Protein AF-A0A5Y3UXH9-F1 (afdb_monomer)

Mean predicted aligned error: 4.62 Å

pLDDT: mean 92.33, std 7.07, range [55.53, 98.75]

Nearest PDB structures (foldseek):
  1o75-assembly1_A  TM=4.963E-01  e=7.184E+00  Treponema pallidum
  4ola-assembly1_A  TM=3.526E-01  e=9.813E+00  Homo sapiens
  3gw6-assembly1_B  TM=2.026E-01  e=3.850E+00  Escherichia phage K1F

Sequence (261 aa):
MMKAALFKKKRLLEKFPTAQVDIEKIKYLTDFNSAWESIYKKTTEKTKGGILRYDLYEVHFMGHGAPDRLYFLGFDYTVDMVGRLKVLPWDKEYGILVLHACRTGRLKENEKGEVDESATCIASEFSRLQNTKVIGQMVHATFCINHSNTIETDIKFVRTPEGQTIPKPIYRIFDYEVGFKYRDYSISNIMAISLLREDDLVLWAYKAGSNVKNLYSEDKEYKRLADMQIWPCRLFINGEAQEEQRVVEVDKFNSNDLEYM

Radius of gyration: 19.75 Å; Cα contacts (8 Å, |Δi|>4): 537; chains: 1; bounding box: 48×37×69 Å

Foldseek 3Di:
DVLQLLQVVVVVCVVPVPDDDDDDDAAAPVSVLVVLVVQQVQQCDADPVRHGPDAAFEAEDAAEAAFAWGDHPPDIGGLVCLLVGDQHRHDPPRGEYEYLYAQLQDAQADRVLDGHNPDHHNQLSNQQNNQGKYWDARGGWDKAWFFFFKAFQDWDWDADPVRDTDIDTDMDGHPGRCTRQFGHQVRPDPVVVVPDHSNTMHTAAFLEDPVSCVSDVVPPLNVFEDGRGGRFIWMYHSSDTPCVQDDRHYPDDGPCRVVND

Secondary structure (DSSP, 8-state):
-HHHHHHHHHHHHHH-TT---------SHHHHHHHHHHHHHHHT-B-TTS-BS--B-EEEEESEEETTEEE-SSS-EEHHHHTTSPPP-B-TTT-EEEEESTTTT-SSB-TTS-B-TT---HHHHHHHHHTSEEEE-SS-EEEE--B-SEEEEEEEEEE-TTS-EEEEEEEEE-SS--BTSB--TTTT-HHHHHHS-GGG-EEEEBS-SHHHHHHHTT-HHHHHSPTTBBPPPEEEETTEE-GGG----TT---HHHHHH-

Structure (mmCIF, N/CA/C/O backbone):
data_AF-A0A5Y3UXH9-F1
#
_entry.id   AF-A0A5Y3UXH9-F1
#
loop_
_atom_site.group_PDB
_atom_site.id
_atom_site.type_symbol
_atom_site.label_atom_id
_atom_site.label_alt_id
_atom_site.label_comp_id
_atom_site.label_asym_id
_atom_site.label_entity_id
_atom_site.label_seq_id
_atom_site.pdbx_PDB_ins_code
_atom_site.Cartn_x
_atom_site.Cartn_y
_atom_site.Cartn_z
_atom_site.occupancy
_atom_site.B_iso_or_equiv
_atom_site.auth_seq_id
_atom_site.auth_comp_id
_atom_site.auth_asym_id
_atom_site.auth_atom_id
_atom_site.pdbx_PDB_model_num
ATOM 1 N N . MET A 1 1 ? -2.987 11.976 -4.586 1.00 80.06 1 MET A N 1
ATOM 2 C CA . MET A 1 1 ? -3.386 11.221 -3.377 1.00 80.06 1 MET A CA 1
ATOM 3 C C . MET A 1 1 ? -4.891 11.294 -3.162 1.00 80.06 1 MET A C 1
ATOM 5 O O . MET A 1 1 ? -5.511 10.248 -3.196 1.00 80.06 1 MET A O 1
ATOM 9 N N . MET A 1 2 ? -5.506 12.485 -3.074 1.00 87.88 2 MET A N 1
ATOM 10 C CA . MET A 1 2 ? -6.965 12.606 -2.857 1.00 87.88 2 MET A CA 1
ATOM 11 C C . MET A 1 2 ? -7.834 11.825 -3.863 1.00 87.88 2 MET A C 1
ATOM 13 O O . MET A 1 2 ? -8.727 11.104 -3.445 1.00 87.88 2 MET A O 1
ATOM 17 N N . LYS A 1 3 ? -7.535 11.889 -5.168 1.00 88.94 3 LYS A N 1
ATOM 18 C CA . LYS A 1 3 ? -8.275 11.112 -6.180 1.00 88.94 3 LYS A CA 1
ATOM 19 C C . LYS A 1 3 ? -8.233 9.596 -5.934 1.00 88.94 3 LYS A C 1
ATOM 21 O O . LYS A 1 3 ? -9.257 8.945 -6.059 1.00 88.94 3 LYS A O 1
ATOM 26 N N . ALA A 1 4 ? -7.086 9.057 -5.510 1.00 91.06 4 ALA A N 1
ATOM 27 C CA . ALA A 1 4 ? -6.964 7.638 -5.167 1.00 91.06 4 ALA A CA 1
ATOM 28 C C . ALA A 1 4 ? -7.748 7.280 -3.891 1.00 91.06 4 ALA A C 1
ATOM 30 O O . ALA A 1 4 ? -8.352 6.216 -3.816 1.00 91.06 4 ALA A O 1
ATOM 31 N N . ALA A 1 5 ? -7.811 8.189 -2.911 1.00 94.00 5 ALA A N 1
ATOM 32 C CA . ALA A 1 5 ? -8.641 8.000 -1.719 1.00 94.00 5 ALA A CA 1
ATOM 33 C C . ALA A 1 5 ? -10.139 7.981 -2.065 1.00 94.00 5 ALA A C 1
ATOM 35 O O . ALA A 1 5 ? -10.888 7.164 -1.536 1.00 94.00 5 ALA A O 1
ATOM 36 N 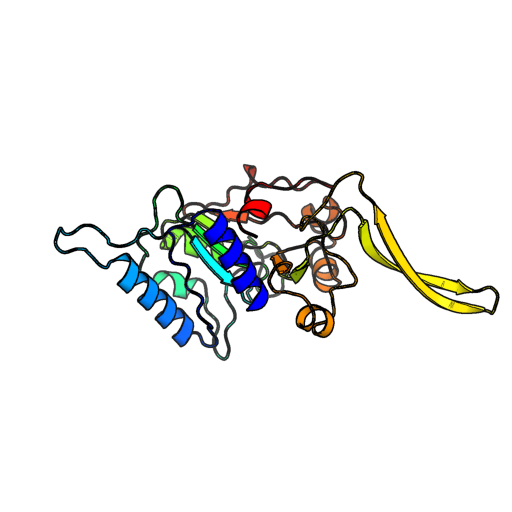N . LEU A 1 6 ? -10.569 8.853 -2.982 1.00 94.44 6 LEU A N 1
ATOM 37 C CA . LEU A 1 6 ? -11.948 8.899 -3.474 1.00 94.44 6 LEU A CA 1
ATOM 38 C C . LEU A 1 6 ? -12.301 7.644 -4.281 1.00 94.44 6 LEU A C 1
ATOM 40 O O . LEU A 1 6 ? -13.356 7.055 -4.041 1.00 94.44 6 LEU A O 1
ATOM 44 N N . PHE A 1 7 ? -11.389 7.173 -5.136 1.00 93.25 7 PHE A N 1
ATOM 45 C CA . PHE A 1 7 ? -11.525 5.886 -5.817 1.00 93.25 7 PHE A CA 1
ATOM 46 C C . PHE A 1 7 ? -11.698 4.730 -4.824 1.00 93.25 7 PHE A C 1
ATOM 48 O O . PHE A 1 7 ? -12.655 3.959 -4.916 1.00 93.25 7 PHE A O 1
ATOM 55 N N . LYS A 1 8 ? -10.815 4.641 -3.819 1.00 95.31 8 LYS A N 1
ATOM 56 C CA . LYS A 1 8 ? -10.890 3.590 -2.799 1.00 95.31 8 LYS A CA 1
ATOM 57 C C . LYS A 1 8 ? -12.200 3.652 -2.023 1.00 95.31 8 LYS A C 1
ATOM 59 O O . LYS A 1 8 ? -12.828 2.620 -1.809 1.00 95.31 8 LYS A O 1
ATOM 64 N N . LYS A 1 9 ? -12.661 4.853 -1.663 1.00 95.75 9 LYS A N 1
ATOM 65 C CA . LYS A 1 9 ? -13.966 5.045 -1.024 1.00 95.75 9 LYS A CA 1
ATOM 66 C C . LYS A 1 9 ? -15.114 4.503 -1.875 1.00 95.75 9 LYS A C 1
ATOM 68 O O . LYS A 1 9 ? -15.983 3.836 -1.325 1.00 95.75 9 LYS A O 1
ATOM 73 N N . LYS A 1 10 ? -15.116 4.748 -3.189 1.00 94.62 10 LYS A N 1
ATOM 74 C CA . LYS A 1 10 ? -16.125 4.192 -4.104 1.00 94.62 10 LYS A CA 1
ATOM 75 C C . LYS A 1 10 ? -16.121 2.658 -4.062 1.00 94.62 10 LYS A C 1
ATOM 77 O O . LYS A 1 10 ? -17.162 2.072 -3.787 1.00 94.62 10 LYS A O 1
ATOM 82 N N . ARG A 1 11 ? -14.949 2.022 -4.203 1.00 93.50 11 ARG A N 1
ATOM 83 C CA . ARG A 1 11 ? -14.808 0.552 -4.117 1.00 93.50 11 ARG A CA 1
ATOM 84 C C . ARG A 1 11 ? -15.264 -0.014 -2.770 1.00 93.50 11 ARG A C 1
ATOM 86 O O . ARG A 1 11 ? -15.935 -1.040 -2.725 1.00 93.50 11 ARG A O 1
ATOM 93 N N . L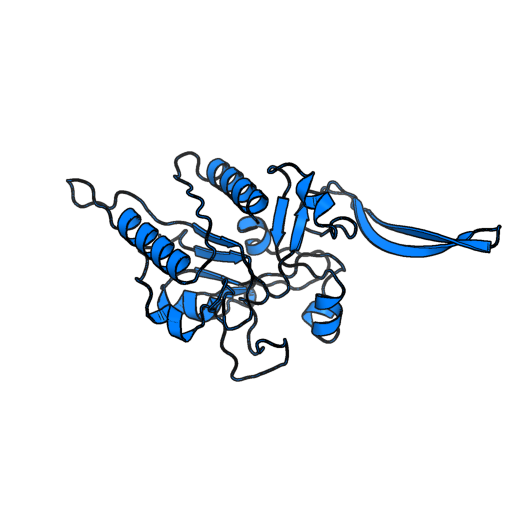EU A 1 12 ? -14.923 0.655 -1.667 1.00 95.44 12 LEU A N 1
ATOM 94 C CA . LEU A 1 12 ? -15.351 0.240 -0.329 1.00 95.44 12 LEU A CA 1
ATOM 95 C C . LEU A 1 12 ? -16.870 0.310 -0.169 1.00 95.44 12 LEU A C 1
ATOM 97 O O . LEU A 1 12 ? -17.441 -0.575 0.452 1.00 95.44 12 LEU A O 1
ATOM 101 N N . LEU A 1 13 ? -17.528 1.318 -0.744 1.00 96.25 13 LEU A N 1
ATOM 102 C CA . LEU A 1 13 ? -18.989 1.435 -0.718 1.00 96.25 13 LEU A CA 1
ATOM 103 C C . LEU A 1 13 ? -19.682 0.445 -1.667 1.00 96.25 13 LEU A C 1
ATOM 105 O O . LEU A 1 13 ? -20.808 0.046 -1.399 1.00 96.25 13 LEU A O 1
ATOM 109 N N . GLU A 1 14 ? -19.028 0.008 -2.743 1.00 94.81 14 GLU A N 1
ATOM 110 C CA . GLU A 1 14 ? -19.523 -1.097 -3.578 1.00 94.81 14 GLU A CA 1
ATOM 111 C C . GLU A 1 14 ? -19.461 -2.435 -2.822 1.00 94.81 14 GLU A C 1
ATOM 113 O O . GLU A 1 14 ? -20.411 -3.216 -2.860 1.00 94.81 14 GLU A O 1
ATOM 118 N N . LYS A 1 15 ? -18.366 -2.678 -2.091 1.00 93.69 15 LYS A N 1
ATOM 119 C CA . LYS A 1 15 ? -18.157 -3.890 -1.282 1.00 93.69 15 LYS A CA 1
ATOM 120 C C . LYS A 1 15 ? -19.002 -3.902 -0.002 1.00 93.69 15 LYS A C 1
ATOM 122 O O . LYS A 1 15 ? -19.548 -4.938 0.369 1.00 93.69 15 LYS A O 1
ATOM 127 N N . PHE A 1 16 ? -19.127 -2.753 0.659 1.00 94.38 16 PHE A N 1
ATOM 128 C CA . PHE A 1 16 ? -19.860 -2.563 1.910 1.00 94.38 16 PHE A CA 1
ATOM 129 C C . PHE A 1 16 ? -20.874 -1.411 1.773 1.00 94.38 16 PHE A C 1
ATOM 131 O O . PHE A 1 16 ? -20.622 -0.300 2.249 1.00 94.38 16 PHE A O 1
ATOM 138 N N . PRO A 1 17 ? -22.054 -1.651 1.167 1.00 95.19 17 PRO A N 1
ATOM 139 C CA . PRO A 1 17 ? -23.019 -0.590 0.844 1.00 95.19 17 PRO A CA 1
ATOM 140 C C . PRO A 1 17 ? -23.547 0.214 2.036 1.00 95.19 17 PRO A C 1
ATOM 142 O O . PRO A 1 17 ? -24.010 1.340 1.868 1.00 95.19 17 PRO A O 1
ATOM 145 N N . THR A 1 18 ? -23.492 -0.349 3.244 1.00 93.69 18 THR A N 1
ATOM 146 C CA . THR A 1 18 ? -23.942 0.305 4.481 1.00 93.69 18 THR A CA 1
ATOM 147 C C . THR A 1 18 ? -22.801 0.915 5.295 1.00 93.69 18 THR A C 1
ATOM 149 O O . THR A 1 18 ? -23.052 1.457 6.371 1.00 93.69 18 THR A O 1
ATOM 152 N N . ALA A 1 19 ? -21.551 0.803 4.836 1.00 95.38 19 ALA A N 1
ATOM 153 C CA . ALA A 1 19 ? -20.400 1.314 5.565 1.00 95.38 19 ALA A CA 1
ATOM 154 C C . ALA A 1 19 ? -20.352 2.845 5.553 1.00 95.38 19 ALA A C 1
ATOM 156 O O . ALA A 1 19 ? -20.723 3.507 4.581 1.00 95.38 19 ALA A O 1
ATOM 157 N N . GLN A 1 20 ? -19.809 3.414 6.628 1.00 95.94 20 GLN A N 1
ATOM 158 C CA . GLN A 1 20 ? -19.403 4.810 6.639 1.00 95.94 20 GLN A CA 1
ATOM 159 C C . GLN A 1 20 ? -17.917 4.910 6.296 1.00 95.94 20 GLN A C 1
ATOM 161 O O . GLN A 1 20 ? -17.073 4.429 7.046 1.00 95.94 20 GLN A O 1
ATOM 166 N N . VAL A 1 21 ? -17.606 5.575 5.182 1.00 96.50 21 VAL A N 1
ATOM 167 C CA . VAL A 1 21 ? -16.225 5.795 4.732 1.00 96.50 21 VAL A CA 1
ATOM 168 C C . VAL A 1 21 ? -15.879 7.280 4.810 1.00 96.50 21 VAL A C 1
ATOM 170 O O . VAL A 1 21 ? -16.361 8.096 4.009 1.00 96.50 21 VAL A O 1
ATOM 173 N N . ASP A 1 22 ? -15.023 7.619 5.769 1.00 95.94 22 ASP A N 1
ATOM 174 C CA . ASP A 1 22 ? -14.511 8.969 5.990 1.00 95.94 22 ASP A CA 1
ATOM 175 C C . ASP A 1 22 ? -13.125 9.131 5.336 1.00 95.94 22 ASP A C 1
ATOM 177 O O . ASP A 1 22 ? -12.347 8.183 5.252 1.00 95.94 22 ASP A O 1
ATOM 181 N N . ILE A 1 23 ? -12.818 10.333 4.836 1.00 96.25 23 ILE A N 1
ATOM 182 C CA . ILE A 1 23 ? -11.506 10.669 4.262 1.00 96.25 23 ILE A CA 1
ATOM 183 C C . ILE A 1 23 ? -11.003 11.930 4.952 1.00 96.25 23 ILE A C 1
ATOM 185 O O . ILE A 1 23 ? -11.636 12.983 4.861 1.00 96.25 23 ILE A O 1
ATOM 189 N N . GLU A 1 24 ? -9.833 11.841 5.577 1.00 95.44 24 GLU A N 1
ATOM 190 C CA . GLU A 1 24 ? -9.185 12.968 6.243 1.00 95.44 24 GLU A CA 1
ATOM 191 C C . GLU A 1 24 ? -7.903 13.377 5.509 1.00 95.44 24 GLU A C 1
ATOM 193 O O . GLU A 1 24 ? -7.107 12.543 5.075 1.00 95.44 24 GLU A O 1
ATOM 198 N N . LYS A 1 25 ? -7.696 14.689 5.344 1.00 94.62 25 LYS A N 1
ATOM 199 C CA . LYS A 1 25 ? -6.441 15.233 4.812 1.00 94.62 25 LYS A CA 1
ATOM 200 C C . LYS A 1 25 ? -5.486 15.470 5.970 1.00 94.62 25 LYS A C 1
ATOM 202 O O . LYS A 1 25 ? -5.756 16.307 6.823 1.00 94.62 25 LYS A O 1
ATOM 207 N N . ILE A 1 26 ? -4.354 14.783 5.939 1.00 93.69 26 ILE A N 1
ATOM 208 C CA . ILE A 1 26 ? -3.341 14.828 6.989 1.00 93.69 26 ILE A CA 1
ATOM 209 C C . ILE A 1 26 ? -2.084 15.466 6.403 1.00 93.69 26 ILE A C 1
ATOM 211 O O . ILE A 1 26 ? -1.609 15.034 5.350 1.00 93.69 26 ILE A O 1
ATOM 215 N N . LYS A 1 27 ? -1.561 16.512 7.049 1.00 93.00 27 LYS A N 1
ATOM 216 C CA . LYS A 1 27 ? -0.355 17.213 6.584 1.00 93.00 27 LYS A CA 1
ATOM 217 C C . LYS A 1 27 ? 0.776 17.135 7.599 1.00 93.00 27 LYS A C 1
ATOM 219 O O . LYS A 1 27 ? 1.927 16.952 7.207 1.00 93.00 27 LYS A O 1
ATOM 224 N N . TYR A 1 28 ? 0.443 17.264 8.876 1.00 95.50 28 TYR A N 1
ATOM 225 C CA . TYR A 1 28 ? 1.382 17.249 9.987 1.00 95.50 28 TYR A CA 1
ATOM 226 C C . TYR A 1 28 ? 1.204 15.994 10.843 1.00 95.50 28 TYR A C 1
ATOM 228 O O . TYR A 1 28 ? 0.128 15.400 10.900 1.00 95.50 28 TYR A O 1
ATOM 236 N N . LEU A 1 29 ? 2.249 15.638 11.587 1.00 93.19 29 LEU A N 1
ATOM 237 C CA . LEU A 1 29 ? 2.215 14.560 12.577 1.00 93.19 29 LEU A CA 1
ATOM 238 C C . LEU A 1 29 ? 1.085 14.733 13.611 1.00 93.19 29 LEU A C 1
ATOM 240 O O . LEU A 1 29 ? 0.438 13.772 14.021 1.00 93.19 29 LEU A O 1
ATOM 244 N N . THR A 1 30 ? 0.832 15.972 14.035 1.00 93.81 30 THR A N 1
ATOM 245 C CA . THR A 1 30 ? -0.252 16.307 14.969 1.00 93.81 30 THR A CA 1
ATOM 246 C C . THR A 1 30 ? -1.627 16.009 14.384 1.00 93.81 30 THR A C 1
ATOM 248 O O . THR A 1 30 ? -2.509 15.553 15.112 1.00 93.81 30 THR A O 1
ATOM 251 N N . ASP A 1 31 ? -1.798 16.213 13.076 1.00 95.19 31 ASP A N 1
ATOM 252 C CA . ASP A 1 31 ? -3.035 15.885 12.369 1.00 95.19 31 ASP A CA 1
ATOM 253 C C . ASP A 1 31 ? -3.222 14.367 12.340 1.00 95.19 31 ASP A C 1
ATOM 255 O O . ASP A 1 31 ? -4.317 13.884 12.598 1.00 95.19 31 ASP A O 1
ATOM 259 N N . PHE A 1 32 ? -2.142 13.610 12.105 1.00 95.75 32 PHE A N 1
ATOM 260 C CA . PHE A 1 32 ? -2.184 12.147 12.096 1.00 95.75 32 PHE A CA 1
ATOM 261 C C . PHE A 1 32 ? -2.620 11.584 13.451 1.00 95.75 32 PHE A C 1
ATOM 263 O O . PHE A 1 32 ? -3.540 10.772 13.520 1.00 95.75 32 PHE A O 1
ATOM 270 N N . ASN A 1 33 ? -2.020 12.069 14.540 1.00 95.00 33 ASN A N 1
ATOM 271 C CA . ASN A 1 33 ? -2.410 11.659 15.890 1.00 95.00 33 ASN A CA 1
ATOM 272 C C . ASN A 1 33 ? -3.866 12.041 16.205 1.00 95.00 33 ASN A C 1
ATOM 274 O O . ASN A 1 33 ? -4.578 11.277 16.853 1.00 95.00 33 ASN A O 1
ATOM 278 N N . SER A 1 34 ? -4.319 13.205 15.729 1.00 95.69 34 SER A N 1
ATOM 279 C CA . SER A 1 34 ? -5.700 13.663 15.918 1.00 95.69 34 SER A CA 1
ATOM 280 C C . SER A 1 34 ? -6.699 12.805 15.139 1.00 95.69 34 SER A C 1
ATOM 282 O O . SER A 1 34 ? -7.732 12.432 15.693 1.00 95.69 34 SER A O 1
ATOM 284 N N . ALA A 1 35 ? -6.374 12.442 13.896 1.00 96.31 35 ALA A N 1
ATOM 285 C CA . ALA A 1 35 ? -7.164 11.533 13.069 1.00 96.31 35 ALA A CA 1
ATOM 286 C C . ALA A 1 35 ? -7.265 10.147 13.722 1.00 96.31 35 ALA A C 1
ATOM 288 O O . ALA A 1 35 ? -8.352 9.589 13.854 1.00 96.31 35 ALA A O 1
ATOM 289 N N . TRP A 1 36 ? -6.148 9.619 14.226 1.00 97.44 36 TRP A N 1
ATOM 290 C CA . TRP A 1 36 ? -6.130 8.337 14.930 1.00 97.44 36 TRP A CA 1
ATOM 291 C C . TRP A 1 36 ? -7.011 8.344 16.187 1.00 97.44 36 TRP A C 1
ATOM 293 O O . TRP A 1 36 ? -7.819 7.441 16.401 1.00 97.44 36 TRP A O 1
ATOM 303 N N . GLU A 1 37 ? -6.905 9.396 17.002 1.00 96.56 37 GLU A N 1
ATOM 304 C CA . GLU A 1 37 ? -7.742 9.584 18.191 1.00 96.56 37 GLU A CA 1
ATOM 305 C C . GLU A 1 37 ? -9.228 9.755 17.826 1.00 96.56 37 GLU A C 1
ATOM 307 O O . GLU A 1 37 ? -10.104 9.268 18.543 1.00 96.56 37 GLU A O 1
ATOM 312 N N . SER A 1 38 ? -9.530 10.414 16.704 1.00 96.38 38 SER A N 1
ATOM 313 C CA . SER A 1 38 ? -10.891 10.543 16.166 1.00 96.38 38 SER A CA 1
ATOM 314 C C . SER A 1 38 ? -11.485 9.173 15.820 1.00 96.38 38 SER A C 1
ATOM 316 O O . SER A 1 38 ? -12.588 8.846 16.272 1.00 96.38 38 SER A O 1
ATOM 318 N N . ILE A 1 39 ? -10.721 8.327 15.114 1.00 96.88 39 ILE A N 1
ATOM 319 C CA . ILE A 1 39 ? -11.123 6.949 14.793 1.00 96.88 39 ILE A CA 1
ATOM 320 C C . ILE A 1 39 ? -11.369 6.161 16.081 1.00 96.88 39 ILE A C 1
ATOM 322 O O . ILE A 1 39 ? -12.420 5.533 16.219 1.00 96.88 39 ILE A O 1
ATOM 326 N N . TYR A 1 40 ? -10.451 6.231 17.050 1.00 97.19 40 TYR A N 1
ATOM 327 C CA . TYR A 1 40 ? -10.601 5.550 18.337 1.00 97.19 40 TYR A CA 1
ATOM 328 C C . TYR A 1 40 ? -11.889 5.966 19.059 1.00 97.19 40 TYR A C 1
ATOM 330 O O . TYR A 1 40 ? -12.681 5.115 19.463 1.00 97.19 40 TYR A O 1
ATOM 338 N N . LYS A 1 41 ? -12.152 7.272 19.186 1.00 95.75 41 LYS A N 1
ATOM 339 C CA . LYS A 1 41 ? -13.366 7.788 19.844 1.00 95.75 41 LYS A CA 1
ATOM 340 C C . LYS A 1 41 ? -14.640 7.313 19.158 1.00 95.75 41 LYS A C 1
ATOM 342 O O . LYS A 1 41 ? -15.582 6.910 19.833 1.00 95.75 41 LYS A O 1
ATOM 347 N N . LYS A 1 42 ? -14.667 7.341 17.827 1.00 94.81 42 LYS A N 1
ATOM 348 C CA . LYS A 1 42 ? -15.837 6.933 17.047 1.00 94.81 42 LYS A CA 1
ATOM 349 C C . LYS A 1 42 ? -16.105 5.434 17.159 1.00 94.81 42 LYS A C 1
ATOM 351 O O . LYS A 1 42 ? -17.234 5.020 17.390 1.00 94.81 42 LYS A O 1
ATOM 356 N N . THR A 1 43 ? -15.063 4.623 17.039 1.00 94.81 43 THR A N 1
ATOM 357 C CA . THR A 1 43 ? -15.165 3.153 17.043 1.00 94.81 43 THR A CA 1
ATOM 358 C C . THR A 1 43 ? -15.333 2.564 18.444 1.00 94.81 43 THR A C 1
ATOM 360 O O . THR A 1 43 ? -15.708 1.407 18.587 1.00 94.81 43 THR A O 1
ATOM 363 N N . THR A 1 44 ? -15.127 3.363 19.493 1.00 95.31 44 THR A N 1
ATOM 364 C CA . THR A 1 44 ? -15.445 2.997 20.883 1.00 95.31 44 THR A CA 1
ATOM 365 C C . THR A 1 44 ? -16.770 3.581 21.380 1.00 95.31 44 THR A C 1
ATOM 367 O O . THR A 1 44 ? -17.173 3.303 22.514 1.00 95.31 44 THR A O 1
ATOM 370 N N . GLU A 1 45 ? -17.480 4.353 20.547 1.00 94.38 45 GLU A N 1
ATOM 371 C CA . GLU A 1 45 ? -18.817 4.858 20.855 1.00 94.38 45 GLU A CA 1
ATOM 372 C C . GLU A 1 45 ? -19.784 3.684 21.046 1.00 94.38 45 GLU A C 1
ATOM 374 O O . GLU A 1 45 ? -19.854 2.765 20.227 1.00 94.38 45 GLU A O 1
ATOM 379 N N . LYS A 1 46 ? -20.557 3.722 22.133 1.00 93.44 46 LYS A N 1
ATOM 380 C CA . LYS A 1 46 ? -21.531 2.683 22.470 1.00 93.44 46 LYS A CA 1
ATOM 381 C C . LYS A 1 46 ? -22.952 3.211 22.364 1.00 93.44 46 LYS A C 1
ATOM 383 O O . LYS A 1 46 ? -23.252 4.339 22.747 1.00 93.44 46 LYS A O 1
ATOM 388 N N . THR A 1 47 ? -23.849 2.354 21.898 1.00 91.06 47 THR A N 1
ATOM 389 C CA . THR A 1 47 ? -25.295 2.561 22.005 1.00 91.06 47 THR A CA 1
ATOM 390 C C . THR A 1 47 ? -25.733 2.580 23.476 1.00 91.06 47 THR A C 1
ATOM 392 O O . THR A 1 47 ? -24.993 2.154 24.366 1.00 91.06 47 THR A O 1
ATOM 395 N N . LYS A 1 48 ? -26.978 2.998 23.755 1.00 87.81 48 LYS A N 1
ATOM 396 C CA . LYS A 1 48 ? -27.553 2.939 25.118 1.00 87.81 48 LYS A CA 1
ATOM 397 C C . LYS A 1 48 ? -27.501 1.533 25.739 1.00 87.81 48 LYS A C 1
ATOM 399 O O . LYS A 1 48 ? -27.458 1.420 26.956 1.00 87.81 48 LYS A O 1
ATOM 404 N N . GLY A 1 49 ? -27.487 0.482 24.914 1.00 86.94 49 GLY A N 1
ATOM 405 C CA . GLY A 1 49 ? -27.361 -0.914 25.345 1.00 86.94 49 GLY A CA 1
ATOM 406 C C . GLY A 1 49 ? -25.921 -1.392 25.571 1.00 86.94 49 GLY A C 1
ATOM 407 O O . GLY A 1 49 ? -25.719 -2.575 25.812 1.00 86.94 49 GLY A O 1
ATOM 408 N N . GLY A 1 50 ? -24.913 -0.519 25.464 1.00 89.38 50 GLY A N 1
ATOM 409 C CA . GLY A 1 50 ? -23.505 -0.862 25.703 1.00 89.38 50 GLY A CA 1
ATOM 410 C C . GLY A 1 50 ? -22.786 -1.556 24.538 1.00 89.38 50 GLY A C 1
ATOM 411 O O . GLY A 1 50 ? -21.606 -1.884 24.671 1.00 89.38 50 GLY A O 1
ATOM 412 N N . ILE A 1 51 ? -23.465 -1.751 23.405 1.00 89.38 51 ILE A N 1
ATOM 413 C CA . ILE A 1 51 ? -22.914 -2.349 22.178 1.00 89.38 51 ILE A CA 1
ATOM 414 C C . ILE A 1 51 ? -22.184 -1.268 21.378 1.00 89.38 51 ILE A C 1
ATOM 416 O O . ILE A 1 51 ? -22.692 -0.145 21.300 1.00 89.38 51 ILE A O 1
ATOM 420 N N . LEU A 1 52 ? -21.027 -1.599 20.792 1.00 90.62 52 LEU A N 1
ATOM 421 C CA . LEU A 1 52 ? -20.302 -0.697 19.893 1.00 90.62 52 LEU A CA 1
ATOM 422 C C . LEU A 1 52 ? -21.197 -0.265 18.731 1.00 90.62 52 LEU A C 1
ATOM 424 O O . LEU A 1 52 ? -21.971 -1.050 18.190 1.00 90.62 52 LEU A O 1
ATOM 428 N N . ARG A 1 53 ? -21.119 1.015 18.383 1.00 92.81 53 ARG A N 1
ATOM 429 C CA . ARG A 1 53 ? -21.926 1.589 17.307 1.00 92.81 53 ARG A CA 1
ATOM 430 C C . ARG A 1 53 ? -21.362 1.273 15.922 1.00 92.81 53 ARG A C 1
ATOM 432 O O . ARG A 1 53 ? -22.126 1.245 14.962 1.00 92.81 53 ARG A O 1
ATOM 439 N N . TYR A 1 54 ? -20.052 1.065 15.831 1.00 93.38 54 TYR A N 1
ATOM 440 C CA . TYR A 1 54 ? -19.336 0.812 14.587 1.00 93.38 54 TYR A CA 1
ATOM 441 C C . TYR A 1 54 ? -18.291 -0.279 14.802 1.00 93.38 54 TYR A C 1
ATOM 443 O O . TYR A 1 54 ? -17.608 -0.265 15.825 1.00 93.38 54 TYR A O 1
ATOM 451 N N . ASP A 1 55 ? -18.124 -1.139 13.801 1.00 93.88 55 ASP A N 1
ATOM 452 C CA . ASP A 1 55 ? -16.983 -2.044 13.687 1.00 93.88 55 ASP A CA 1
ATOM 453 C C . ASP A 1 55 ? -15.948 -1.433 12.731 1.00 93.88 55 ASP A C 1
ATOM 455 O O . ASP A 1 55 ? -16.300 -0.889 11.678 1.00 93.88 55 ASP A O 1
ATOM 459 N N . LEU A 1 56 ? -14.665 -1.484 13.100 1.00 96.94 56 LEU A N 1
ATOM 460 C CA . LEU A 1 56 ? -13.584 -0.916 12.293 1.00 96.94 56 LEU A CA 1
ATOM 461 C C . LEU A 1 56 ? -12.977 -1.976 11.375 1.00 96.94 56 LEU A C 1
ATOM 463 O O . LEU A 1 56 ? -12.234 -2.843 11.834 1.00 96.94 56 LEU A O 1
ATOM 467 N N . TYR A 1 57 ? -13.270 -1.880 10.079 1.00 97.00 57 TYR A N 1
ATOM 468 C CA . TYR A 1 57 ? -12.791 -2.847 9.088 1.00 97.00 57 TYR A CA 1
ATOM 469 C C . TYR A 1 57 ? -11.457 -2.410 8.481 1.00 97.00 57 TYR A C 1
ATOM 471 O O . TYR A 1 57 ? -10.440 -3.052 8.708 1.00 97.00 57 TYR A O 1
ATOM 479 N N . GLU A 1 58 ? -11.426 -1.297 7.748 1.00 97.69 58 GLU A N 1
ATOM 480 C CA . GLU A 1 58 ? -10.246 -0.914 6.965 1.00 97.69 58 GLU A CA 1
ATOM 481 C C . GLU A 1 58 ? -9.810 0.526 7.279 1.00 97.69 58 GLU A C 1
ATOM 483 O O . GLU A 1 58 ? -10.629 1.447 7.312 1.00 97.69 58 GLU A O 1
ATOM 488 N N . VAL A 1 59 ? -8.505 0.734 7.475 1.00 98.19 59 VAL A N 1
ATOM 489 C CA . VAL A 1 59 ? -7.874 2.065 7.492 1.00 98.19 59 VAL A CA 1
ATOM 490 C C . VAL A 1 59 ? -6.823 2.110 6.392 1.00 98.19 59 VAL A C 1
ATOM 492 O O . VAL A 1 59 ? -5.924 1.276 6.348 1.00 98.19 59 VAL A O 1
ATOM 495 N N . HIS A 1 60 ? -6.902 3.112 5.519 1.00 98.00 60 HIS A N 1
ATOM 496 C CA . HIS A 1 60 ? -5.950 3.303 4.425 1.00 98.00 60 HIS A CA 1
ATOM 497 C C . HIS A 1 60 ? -5.137 4.574 4.646 1.00 98.00 60 HIS A C 1
ATOM 499 O O . HIS A 1 60 ? -5.680 5.679 4.651 1.00 98.00 60 HIS A O 1
ATOM 505 N N . PHE A 1 61 ? -3.820 4.429 4.771 1.00 97.00 61 PHE A N 1
ATOM 506 C CA . PHE A 1 61 ? -2.895 5.555 4.749 1.00 97.00 61 PHE A CA 1
ATOM 507 C C . PHE A 1 61 ? -2.361 5.744 3.330 1.00 97.00 61 PHE A C 1
ATOM 509 O O . PHE A 1 61 ? -1.712 4.852 2.793 1.00 97.00 61 PHE A O 1
ATOM 516 N N . MET A 1 62 ? -2.606 6.907 2.725 1.00 95.19 62 MET A N 1
ATOM 517 C CA . MET A 1 62 ? -2.080 7.259 1.401 1.00 95.19 62 MET A CA 1
ATOM 518 C C . MET A 1 62 ? -1.096 8.413 1.528 1.00 95.19 62 MET A C 1
ATOM 520 O O . MET A 1 62 ? -1.503 9.545 1.794 1.00 95.19 62 MET A O 1
ATOM 524 N N . GLY A 1 63 ? 0.192 8.133 1.336 1.00 92.94 63 GLY A N 1
ATOM 525 C CA . GLY A 1 63 ? 1.239 9.088 1.677 1.00 92.94 63 GLY A CA 1
ATOM 526 C C . GLY A 1 63 ? 2.626 8.704 1.185 1.00 92.94 63 GLY A C 1
ATOM 527 O O . GLY A 1 63 ? 2.807 7.837 0.332 1.00 92.94 63 GLY A O 1
ATOM 528 N N . HIS A 1 64 ? 3.623 9.374 1.751 1.00 93.38 64 HIS A N 1
ATOM 529 C CA . HIS A 1 64 ? 5.024 9.030 1.565 1.00 93.38 64 HIS A CA 1
ATOM 530 C C . HIS A 1 64 ? 5.540 8.298 2.804 1.00 93.38 64 HIS A C 1
ATOM 532 O O . HIS A 1 64 ? 5.061 8.514 3.917 1.00 93.38 64 HIS A O 1
ATOM 538 N N . GLY A 1 65 ? 6.526 7.432 2.608 1.00 94.88 65 GLY A N 1
ATOM 539 C CA . GLY A 1 65 ? 7.142 6.690 3.696 1.00 94.88 65 GLY A CA 1
ATOM 540 C C . GLY A 1 65 ? 8.486 6.107 3.298 1.00 94.88 65 GLY A C 1
ATOM 541 O O . GLY A 1 65 ? 8.964 6.288 2.170 1.00 94.88 65 GLY A O 1
ATOM 542 N N . ALA A 1 66 ? 9.069 5.418 4.260 1.00 95.19 66 ALA A N 1
ATOM 543 C CA . ALA A 1 66 ? 10.261 4.600 4.150 1.00 95.19 66 ALA A CA 1
ATOM 544 C C . ALA A 1 66 ? 10.066 3.349 5.030 1.00 95.19 66 ALA A C 1
ATOM 546 O O . ALA A 1 66 ? 9.019 3.227 5.678 1.00 95.19 66 ALA A O 1
ATOM 547 N N . PRO A 1 67 ? 11.023 2.405 5.056 1.00 95.94 67 PRO A N 1
ATOM 548 C CA . PRO A 1 67 ? 10.864 1.171 5.823 1.00 95.94 67 PRO A CA 1
ATOM 549 C C . PRO A 1 67 ? 10.518 1.392 7.301 1.00 95.94 67 PRO A C 1
ATOM 551 O O . PRO A 1 67 ? 9.675 0.678 7.829 1.00 95.94 67 PRO A O 1
ATOM 554 N N . ASP A 1 68 ? 11.067 2.425 7.941 1.00 95.56 68 ASP A N 1
ATOM 555 C CA . ASP A 1 68 ? 10.963 2.678 9.384 1.00 95.56 68 ASP A CA 1
ATOM 556 C C . ASP A 1 68 ? 10.072 3.882 9.766 1.00 95.56 68 ASP A C 1
ATOM 558 O O . ASP A 1 68 ? 9.954 4.220 10.950 1.00 95.56 68 ASP A O 1
ATOM 562 N N . ARG A 1 69 ? 9.457 4.569 8.789 1.00 95.75 69 ARG A N 1
ATOM 563 C CA . ARG A 1 69 ? 8.694 5.803 9.049 1.00 95.75 69 ARG A CA 1
ATOM 564 C C . ARG A 1 69 ? 7.669 6.180 7.984 1.00 95.75 69 ARG A C 1
ATOM 566 O O . ARG A 1 69 ? 7.768 5.797 6.819 1.00 95.75 69 ARG A O 1
ATOM 573 N N . LEU A 1 70 ? 6.717 7.017 8.385 1.00 96.81 70 LEU A N 1
ATOM 574 C CA . LEU A 1 70 ? 5.824 7.761 7.495 1.00 96.81 70 LEU A CA 1
ATOM 575 C C . LEU A 1 70 ? 6.242 9.234 7.471 1.00 96.81 70 LEU A C 1
ATOM 577 O O . LEU A 1 70 ? 6.525 9.822 8.516 1.00 96.81 70 LEU A O 1
ATOM 581 N N . TYR A 1 71 ? 6.257 9.835 6.284 1.00 95.12 71 TYR A N 1
ATOM 582 C CA . TYR A 1 71 ? 6.687 11.220 6.108 1.00 95.12 71 TYR A CA 1
ATOM 583 C C . TYR A 1 71 ? 5.510 12.189 6.241 1.00 95.12 71 TYR A C 1
ATOM 585 O O . TYR A 1 71 ? 4.489 12.044 5.563 1.00 95.12 71 TYR A O 1
ATOM 593 N N . PHE A 1 72 ? 5.697 13.226 7.055 1.00 95.00 72 PHE A N 1
ATOM 594 C CA . PHE A 1 72 ? 4.773 14.353 7.201 1.00 95.00 72 PHE A CA 1
ATOM 595 C C . PHE A 1 72 ? 5.529 15.670 7.042 1.00 95.00 72 PHE A C 1
ATOM 597 O O . PHE A 1 72 ? 6.758 15.713 7.065 1.00 95.00 72 PHE A O 1
ATOM 604 N N . LEU A 1 73 ? 4.809 16.783 6.882 1.00 91.00 73 LEU A N 1
ATOM 605 C CA . LEU A 1 73 ? 5.474 18.078 6.857 1.00 91.00 73 LEU A CA 1
ATOM 606 C C . LEU A 1 73 ? 6.042 18.391 8.252 1.00 91.00 73 LEU A C 1
ATOM 608 O O . LEU A 1 73 ? 5.298 18.493 9.225 1.00 91.00 73 LEU A O 1
ATOM 612 N N . GLY A 1 74 ? 7.357 18.590 8.331 1.00 89.88 74 GLY A N 1
ATOM 613 C CA . GLY A 1 74 ? 8.063 19.046 9.530 1.00 89.88 74 GLY A CA 1
ATOM 614 C C . GLY A 1 74 ? 8.666 17.928 10.382 1.00 89.88 74 GLY A C 1
ATOM 615 O O . GLY A 1 74 ? 9.844 18.021 10.710 1.00 89.88 74 GLY A O 1
ATOM 616 N N . PHE A 1 75 ? 7.898 16.893 10.733 1.00 91.81 75 PHE A N 1
ATOM 617 C CA . PHE A 1 75 ? 8.387 15.785 11.564 1.00 91.81 75 PHE A CA 1
ATOM 618 C C . PHE A 1 75 ? 7.812 14.439 11.119 1.00 91.81 75 PHE A C 1
ATOM 620 O O . PHE A 1 75 ? 6.607 14.329 10.898 1.00 91.81 75 PHE A O 1
ATOM 627 N N . ASP A 1 76 ? 8.667 13.423 11.042 1.00 93.62 76 ASP A N 1
ATOM 628 C CA . ASP A 1 76 ? 8.312 12.081 10.581 1.00 93.62 76 ASP A CA 1
ATOM 629 C C . ASP A 1 76 ? 7.694 11.233 11.695 1.00 93.62 76 ASP A C 1
ATOM 631 O O . ASP A 1 76 ? 8.022 11.372 12.871 1.00 93.62 76 ASP A O 1
ATOM 635 N N . TYR A 1 77 ? 6.822 10.301 11.326 1.00 94.06 77 TYR A N 1
ATOM 636 C CA . TYR A 1 77 ? 6.281 9.316 12.256 1.00 94.06 77 TYR A CA 1
ATOM 637 C C . TYR A 1 77 ? 7.127 8.045 12.202 1.00 94.06 77 TYR A C 1
ATOM 639 O O . TYR A 1 77 ? 7.058 7.319 11.213 1.00 94.06 77 TYR A O 1
ATOM 647 N N . THR A 1 78 ? 7.910 7.764 13.241 1.00 94.31 78 THR A N 1
ATOM 648 C CA . THR A 1 78 ? 8.827 6.611 13.283 1.00 94.31 78 THR A CA 1
ATOM 649 C C . THR A 1 78 ? 8.211 5.388 13.967 1.00 94.31 78 THR A C 1
ATOM 651 O O . THR A 1 78 ? 7.195 5.491 14.658 1.00 94.31 78 THR A O 1
ATOM 654 N N . VAL A 1 79 ? 8.851 4.223 13.821 1.00 92.12 79 VAL A N 1
ATOM 655 C CA . VAL A 1 79 ? 8.453 2.978 14.507 1.00 92.12 79 VAL A CA 1
ATOM 656 C C . VAL A 1 79 ? 8.255 3.134 16.021 1.00 92.12 79 VAL A C 1
ATOM 658 O O . VAL A 1 79 ? 7.247 2.678 16.556 1.00 92.12 79 VAL A O 1
ATOM 661 N N . ASP A 1 80 ? 9.131 3.871 16.710 1.00 90.75 80 ASP A N 1
ATOM 662 C CA . ASP A 1 80 ? 9.058 4.070 18.169 1.00 90.75 80 ASP A CA 1
ATOM 663 C C . ASP A 1 80 ? 7.813 4.854 18.607 1.00 90.75 80 ASP A C 1
ATOM 665 O O . ASP A 1 80 ? 7.420 4.853 19.779 1.00 90.75 80 ASP A O 1
ATOM 669 N N . MET A 1 81 ? 7.190 5.570 17.673 1.00 95.00 81 MET A N 1
ATOM 670 C CA . MET A 1 81 ? 5.985 6.342 17.938 1.00 95.00 81 MET A CA 1
ATOM 671 C C . MET A 1 81 ? 4.728 5.478 17.883 1.00 95.00 81 MET A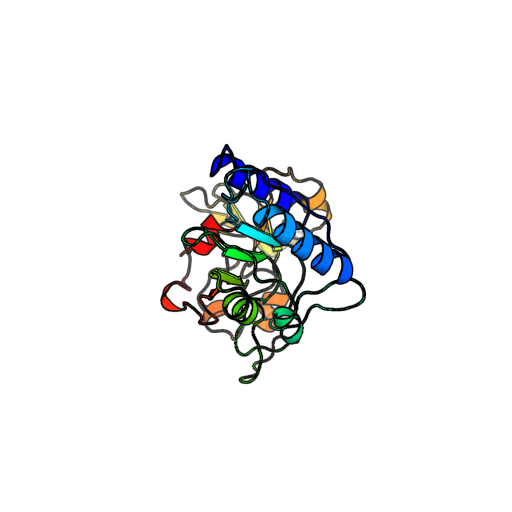 C 1
ATOM 673 O O . MET A 1 81 ? 3.760 5.820 18.565 1.00 95.00 81 MET A O 1
ATOM 677 N N . VAL A 1 82 ? 4.755 4.345 17.165 1.00 93.00 82 VAL A N 1
ATOM 678 C CA . VAL A 1 82 ? 3.607 3.434 16.994 1.00 93.00 82 VAL A CA 1
ATOM 679 C C . VAL A 1 82 ? 3.040 3.005 18.348 1.00 93.00 82 VAL A C 1
ATOM 681 O O . VAL A 1 82 ? 1.826 3.020 18.551 1.00 93.00 82 VAL A O 1
ATOM 684 N N . GLY A 1 83 ? 3.915 2.708 19.314 1.00 90.50 83 GLY A N 1
ATOM 685 C CA . GLY A 1 83 ? 3.523 2.274 20.660 1.00 90.50 83 GLY A CA 1
ATOM 686 C C . GLY A 1 83 ? 2.798 3.337 21.491 1.00 90.50 83 GLY A C 1
ATOM 687 O O . GLY A 1 83 ? 2.278 3.027 22.560 1.00 90.50 83 GLY A O 1
ATOM 688 N N . ARG A 1 84 ? 2.748 4.590 21.023 1.00 93.06 84 ARG A N 1
ATOM 689 C CA . ARG A 1 84 ? 2.048 5.697 21.695 1.00 93.06 84 ARG A CA 1
ATOM 690 C C . ARG A 1 84 ? 0.599 5.839 21.235 1.00 93.06 84 ARG A C 1
ATOM 692 O O . ARG A 1 84 ? -0.159 6.579 21.861 1.00 93.06 84 ARG A O 1
ATOM 699 N N . LEU A 1 85 ? 0.212 5.170 20.149 1.00 94.75 85 LEU A N 1
ATOM 700 C CA . LEU A 1 85 ? -1.153 5.219 19.641 1.00 94.75 85 LEU A CA 1
ATOM 701 C C . LEU A 1 85 ? -2.086 4.365 20.490 1.00 94.75 85 LEU A C 1
ATOM 703 O O . LEU A 1 85 ? -1.727 3.292 20.973 1.00 94.75 85 LEU A O 1
ATOM 707 N N . LYS A 1 86 ? -3.333 4.823 20.612 1.00 96.12 86 LYS A N 1
ATOM 708 C CA . LYS A 1 86 ? -4.411 3.980 21.123 1.00 96.12 86 LYS A CA 1
ATOM 709 C C . LYS A 1 86 ? -4.582 2.775 20.208 1.00 96.12 86 LYS A C 1
ATOM 711 O O . LYS A 1 86 ? -4.617 2.934 18.989 1.00 96.12 86 LYS A O 1
ATOM 716 N N . VAL A 1 87 ? -4.709 1.592 20.801 1.00 96.88 87 VAL A N 1
ATOM 717 C CA . VAL A 1 87 ? -5.071 0.384 20.058 1.00 96.88 87 VAL A CA 1
ATOM 718 C C . VAL A 1 87 ? -6.510 0.540 19.583 1.00 96.88 87 VAL A C 1
ATOM 720 O O . VAL A 1 87 ? -7.412 0.706 20.407 1.00 96.88 87 VAL A O 1
ATOM 723 N N . LEU A 1 88 ? -6.722 0.547 18.268 1.00 96.94 88 LEU A N 1
ATOM 724 C CA . LEU A 1 88 ? -8.070 0.645 17.709 1.00 96.94 88 LEU A CA 1
ATOM 725 C C . LEU A 1 88 ? -8.828 -0.686 17.893 1.00 96.94 88 LEU A C 1
ATOM 727 O O . LEU A 1 88 ? -8.211 -1.752 17.851 1.00 96.94 88 LEU A O 1
ATOM 731 N N . PRO A 1 89 ? -10.156 -0.659 18.103 1.00 95.62 89 PRO A N 1
ATOM 732 C CA . PRO A 1 89 ? -10.973 -1.865 18.221 1.00 95.62 89 PRO A CA 1
ATOM 733 C C . PRO A 1 89 ? -11.260 -2.456 16.830 1.00 95.62 89 PRO A C 1
ATOM 735 O O . PRO A 1 89 ? -12.365 -2.341 16.305 1.00 95.62 89 PRO A O 1
ATOM 738 N N . TRP A 1 90 ? -10.236 -3.045 16.215 1.00 97.00 90 TRP A N 1
ATOM 739 C CA . TRP A 1 90 ? -10.335 -3.680 14.902 1.00 97.00 90 TRP A CA 1
ATOM 740 C C . TRP A 1 90 ? -11.335 -4.836 14.899 1.00 97.00 90 TRP A C 1
ATOM 742 O O . TRP A 1 90 ? -11.404 -5.618 15.852 1.00 97.00 90 TRP A O 1
ATOM 752 N N . ASP A 1 91 ? -12.064 -4.976 13.794 1.00 95.88 91 ASP A N 1
ATOM 753 C CA . ASP A 1 91 ? -12.828 -6.187 13.526 1.00 95.88 91 ASP A CA 1
ATOM 754 C C . ASP A 1 91 ? -11.891 -7.405 13.445 1.00 95.88 91 ASP A C 1
ATOM 756 O O . ASP A 1 91 ? -10.786 -7.329 12.904 1.00 95.88 91 ASP A O 1
ATOM 760 N N . LYS A 1 92 ? -12.317 -8.544 13.997 1.00 91.81 92 LYS A N 1
ATOM 761 C CA . LYS A 1 92 ? -11.460 -9.737 14.112 1.00 91.81 92 LYS A CA 1
ATOM 762 C C . LYS A 1 92 ? -11.159 -10.402 12.771 1.00 91.81 92 LYS A C 1
ATOM 764 O O . LYS A 1 92 ? -10.127 -11.059 12.643 1.00 91.81 92 LYS A O 1
ATOM 769 N N . GLU A 1 93 ? -12.064 -10.292 11.809 1.00 92.19 93 GLU A N 1
ATOM 770 C CA . GLU A 1 93 ? -11.957 -10.959 10.515 1.00 92.19 93 GLU A CA 1
ATOM 771 C C . GLU A 1 93 ? -11.465 -9.983 9.444 1.00 92.19 93 GLU A C 1
ATOM 773 O O . GLU A 1 93 ? -10.507 -10.283 8.718 1.00 92.19 93 GLU A O 1
ATOM 778 N N . TYR A 1 94 ? -12.069 -8.796 9.403 1.00 94.06 94 TYR A N 1
ATOM 779 C CA . TYR A 1 94 ? -11.876 -7.797 8.355 1.00 94.06 94 TYR A CA 1
ATOM 780 C C . TYR A 1 94 ? -10.877 -6.693 8.719 1.00 94.06 94 TYR A C 1
ATOM 782 O O . TYR A 1 94 ? -10.410 -6.004 7.816 1.00 94.06 94 TYR A O 1
ATOM 790 N N . GLY A 1 95 ? -10.517 -6.555 10.000 1.00 97.50 95 GLY A N 1
ATOM 791 C CA . GLY A 1 95 ? -9.601 -5.534 10.509 1.00 97.50 95 GLY A CA 1
ATOM 792 C C . GLY A 1 95 ? -8.253 -5.502 9.785 1.00 97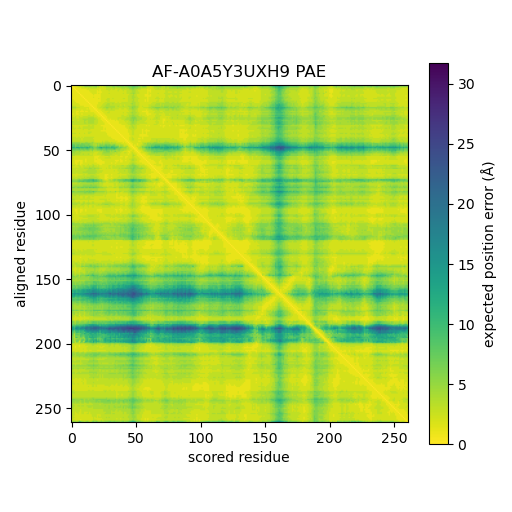.50 95 GLY A C 1
ATOM 793 O O . GLY A 1 95 ? -7.494 -6.475 9.839 1.00 97.50 95 GLY A O 1
ATOM 794 N N . ILE A 1 96 ? -7.942 -4.379 9.132 1.00 98.56 96 ILE A N 1
ATOM 795 C CA . ILE A 1 96 ? -6.670 -4.178 8.432 1.00 98.56 96 ILE A CA 1
ATOM 796 C C . ILE A 1 96 ? -6.272 -2.700 8.316 1.00 98.56 96 ILE A C 1
ATOM 798 O O . ILE A 1 96 ? -7.094 -1.817 8.057 1.00 98.56 96 ILE A O 1
ATOM 802 N N . LEU A 1 97 ? -4.972 -2.438 8.450 1.00 98.69 97 LEU A N 1
ATOM 803 C CA . LEU A 1 97 ? -4.342 -1.173 8.073 1.00 98.69 97 LEU A CA 1
ATOM 804 C C . LEU A 1 97 ? -3.543 -1.356 6.776 1.00 98.69 97 LEU A C 1
ATOM 806 O O . LEU A 1 97 ? -2.672 -2.217 6.681 1.00 98.69 97 LEU A O 1
ATOM 810 N N . VAL A 1 98 ? -3.794 -0.515 5.779 1.00 98.56 98 VAL A N 1
ATOM 811 C CA . VAL A 1 98 ? -3.103 -0.566 4.486 1.00 98.56 98 VAL A CA 1
ATOM 812 C C . VAL A 1 98 ? -2.260 0.690 4.308 1.00 98.56 98 VAL A C 1
ATOM 814 O O . VAL A 1 98 ? -2.776 1.808 4.249 1.00 98.56 98 VAL A O 1
ATOM 817 N N . LEU A 1 99 ? -0.943 0.510 4.210 1.00 98.06 99 LEU A N 1
ATOM 818 C CA . LEU A 1 99 ? 0.020 1.588 4.014 1.00 98.06 99 LEU A CA 1
ATOM 819 C C . LEU A 1 99 ? 0.338 1.741 2.521 1.00 98.06 99 LEU A C 1
ATOM 821 O O . LEU A 1 99 ? 1.273 1.136 1.995 1.00 98.06 99 LEU A O 1
ATOM 825 N N . HIS A 1 100 ? -0.412 2.606 1.835 1.00 96.62 100 HIS A N 1
ATOM 826 C CA . HIS A 1 100 ? -0.103 3.062 0.476 1.00 96.62 100 HIS A CA 1
ATOM 827 C C . HIS A 1 100 ? 1.012 4.117 0.508 1.00 96.62 100 HIS A C 1
ATOM 829 O O . HIS A 1 100 ? 0.811 5.286 0.163 1.00 96.62 100 HIS A O 1
ATOM 835 N N . ALA A 1 101 ? 2.177 3.709 1.000 1.00 95.19 101 ALA A N 1
ATOM 836 C CA . ALA A 1 101 ? 3.342 4.556 1.171 1.00 95.19 101 ALA A CA 1
ATOM 837 C C . ALA A 1 101 ? 4.623 3.771 0.895 1.00 95.19 101 ALA A C 1
ATOM 839 O O . ALA A 1 101 ? 4.749 2.601 1.263 1.00 95.19 101 ALA A O 1
ATOM 840 N N . CYS A 1 102 ? 5.580 4.448 0.258 1.00 95.12 102 CYS A N 1
ATOM 841 C CA . CYS A 1 102 ? 6.788 3.839 -0.281 1.00 95.12 102 CYS A CA 1
ATOM 842 C C . CYS A 1 102 ? 7.522 2.972 0.751 1.00 95.12 102 CYS A C 1
ATOM 844 O O . CYS A 1 102 ? 7.847 3.451 1.834 1.00 95.12 102 CYS A O 1
ATOM 846 N N . ARG A 1 103 ? 7.846 1.729 0.375 1.00 96.19 103 ARG A N 1
ATOM 847 C CA . ARG A 1 103 ? 8.773 0.837 1.104 1.00 96.19 103 ARG A CA 1
ATOM 848 C C . ARG A 1 103 ? 8.383 0.498 2.549 1.00 96.19 103 ARG A C 1
ATOM 850 O O . ARG A 1 103 ? 9.157 -0.145 3.245 1.00 96.19 103 ARG A O 1
ATOM 857 N N . THR A 1 104 ? 7.178 0.848 2.989 1.00 97.56 104 THR A N 1
ATOM 858 C CA . THR A 1 104 ? 6.677 0.585 4.351 1.00 97.56 104 THR A CA 1
ATOM 859 C C . THR A 1 104 ? 6.600 -0.897 4.712 1.00 97.56 104 THR A C 1
ATOM 861 O O . THR A 1 104 ? 6.561 -1.236 5.891 1.00 97.56 104 THR A O 1
ATOM 864 N N . GLY A 1 105 ? 6.579 -1.782 3.711 1.00 97.12 105 GLY A N 1
ATOM 865 C CA . GLY A 1 105 ? 6.622 -3.229 3.892 1.00 97.12 105 GLY A CA 1
ATOM 866 C C . GLY A 1 105 ? 8.011 -3.841 3.755 1.00 97.12 105 GLY A C 1
ATOM 867 O O . GLY A 1 105 ? 8.113 -5.059 3.840 1.00 97.12 105 GLY A O 1
ATOM 868 N N . ARG A 1 106 ? 9.079 -3.071 3.507 1.00 95.56 106 ARG A N 1
ATOM 869 C CA . ARG A 1 106 ? 10.434 -3.625 3.363 1.00 95.56 106 ARG A CA 1
ATOM 870 C C . ARG A 1 106 ? 10.990 -4.062 4.716 1.00 95.56 106 ARG A C 1
ATOM 872 O O . ARG A 1 106 ? 10.823 -3.389 5.724 1.00 95.56 106 ARG A O 1
ATOM 879 N N . LEU A 1 107 ? 11.652 -5.213 4.696 1.00 94.81 107 LEU A N 1
ATOM 880 C CA . LEU A 1 107 ? 12.413 -5.758 5.811 1.00 94.81 107 LEU A CA 1
ATOM 881 C C . LEU A 1 107 ? 13.887 -5.611 5.470 1.00 94.81 107 LEU A C 1
ATOM 883 O O . LEU A 1 107 ? 14.246 -5.740 4.297 1.00 94.81 107 LEU A O 1
ATOM 887 N N . LYS A 1 108 ? 14.713 -5.422 6.497 1.00 92.94 108 LYS A N 1
ATOM 888 C CA . LYS A 1 108 ? 16.171 -5.371 6.374 1.00 92.94 108 LYS A CA 1
ATOM 889 C C . LYS A 1 108 ? 16.672 -4.284 5.415 1.00 92.94 108 LYS A C 1
ATOM 891 O O . LYS A 1 108 ? 17.626 -4.493 4.667 1.00 92.94 108 LYS A O 1
ATOM 896 N N . GLU A 1 109 ? 15.981 -3.150 5.384 1.00 93.81 109 GLU A N 1
ATOM 897 C CA . GLU A 1 109 ? 16.287 -2.034 4.498 1.00 93.81 109 GLU A CA 1
ATOM 898 C C . GLU A 1 109 ? 16.203 -0.719 5.273 1.00 93.81 109 GLU A C 1
ATOM 900 O O . GLU A 1 109 ? 15.221 -0.479 5.973 1.00 93.81 109 GLU A O 1
ATOM 905 N N . ASN A 1 110 ? 17.210 0.142 5.134 1.00 91.75 110 ASN A N 1
ATOM 906 C CA . ASN A 1 110 ? 17.227 1.450 5.786 1.00 91.75 110 ASN A CA 1
ATOM 907 C C . ASN A 1 110 ? 16.508 2.542 4.958 1.00 91.75 110 ASN A C 1
ATOM 909 O O . ASN A 1 110 ? 16.040 2.333 3.833 1.00 91.75 110 ASN A O 1
ATOM 913 N N . GLU A 1 111 ? 16.459 3.770 5.484 1.00 89.12 111 GLU A N 1
ATOM 914 C CA . GLU A 1 111 ? 15.820 4.911 4.810 1.00 89.12 111 GLU A CA 1
ATOM 915 C C . GLU A 1 111 ? 16.414 5.238 3.425 1.00 89.12 111 GLU A C 1
ATOM 917 O O . GLU A 1 111 ? 15.718 5.809 2.585 1.00 89.12 111 GLU A O 1
ATOM 922 N N . LYS A 1 112 ? 17.661 4.841 3.139 1.00 89.38 112 LYS A N 1
ATOM 923 C CA . LYS A 1 112 ? 18.334 5.061 1.846 1.00 89.38 112 LYS A CA 1
ATOM 924 C C . LYS A 1 112 ? 18.082 3.944 0.834 1.00 89.38 112 LYS A C 1
ATOM 926 O O . LYS A 1 112 ? 18.411 4.114 -0.336 1.00 89.38 112 LYS A O 1
ATOM 931 N N . GLY A 1 113 ? 17.469 2.840 1.261 1.00 89.38 113 GLY A N 1
ATOM 932 C CA . GLY A 1 113 ? 17.249 1.665 0.416 1.00 89.38 113 GLY A CA 1
ATOM 933 C C . GLY A 1 113 ? 18.415 0.678 0.428 1.00 89.38 113 GLY A C 1
ATOM 934 O O . GLY A 1 113 ? 18.489 -0.187 -0.439 1.00 89.38 113 GLY A O 1
ATOM 935 N N . GLU A 1 114 ? 19.339 0.818 1.378 1.00 91.12 114 GLU A N 1
ATOM 936 C CA . GLU A 1 114 ? 20.478 -0.083 1.544 1.00 91.12 114 GLU A CA 1
ATOM 937 C C . GLU A 1 114 ? 20.092 -1.242 2.471 1.00 91.12 114 GLU A C 1
ATOM 939 O O . GLU A 1 114 ? 19.255 -1.083 3.363 1.00 91.12 114 GLU A O 1
ATOM 944 N N . VAL A 1 115 ? 20.728 -2.400 2.276 1.00 92.00 115 VAL A N 1
ATOM 945 C CA . VAL A 1 115 ? 20.523 -3.576 3.130 1.00 92.00 115 VAL A CA 1
ATOM 946 C C . VAL A 1 115 ? 21.046 -3.294 4.538 1.00 92.00 115 VAL A C 1
ATOM 948 O O . VAL A 1 115 ? 22.212 -2.946 4.716 1.00 92.00 115 VAL A O 1
ATOM 951 N N . ASP A 1 116 ? 20.193 -3.500 5.533 1.00 93.44 116 ASP A N 1
ATOM 952 C CA . ASP A 1 116 ? 20.504 -3.358 6.952 1.00 93.44 116 ASP A CA 1
ATOM 953 C C . ASP A 1 116 ? 19.731 -4.420 7.737 1.00 93.44 116 ASP A C 1
ATOM 955 O O . ASP A 1 116 ? 18.530 -4.298 7.945 1.00 93.44 116 ASP A O 1
ATOM 959 N N . GLU A 1 117 ? 20.418 -5.470 8.188 1.00 92.69 117 GLU A N 1
ATOM 960 C CA . GLU A 1 117 ? 19.822 -6.593 8.929 1.00 92.69 117 GLU A CA 1
ATOM 961 C C . GLU A 1 117 ? 19.158 -6.179 10.255 1.00 92.69 117 GLU A C 1
ATOM 963 O O . GLU A 1 117 ? 18.351 -6.937 10.792 1.00 92.69 117 GLU A O 1
ATOM 968 N N . SER A 1 118 ? 19.483 -4.993 10.778 1.00 91.00 118 SER A N 1
ATOM 969 C CA . SER A 1 118 ? 18.907 -4.439 12.007 1.00 91.00 118 SER A CA 1
ATOM 970 C C . SER A 1 118 ? 17.741 -3.477 11.767 1.00 91.00 118 SER A C 1
ATOM 972 O O . SER A 1 118 ? 17.112 -3.031 12.728 1.00 91.00 118 SER A O 1
ATOM 974 N N . ALA A 1 119 ? 17.433 -3.165 10.504 1.00 91.81 119 ALA A N 1
ATOM 975 C CA . ALA A 1 119 ? 16.393 -2.207 10.166 1.00 91.81 119 ALA A CA 1
ATOM 976 C C . ALA A 1 119 ? 15.000 -2.694 10.576 1.00 91.81 119 ALA A C 1
ATOM 978 O O . ALA A 1 119 ? 14.606 -3.844 10.354 1.00 91.81 119 ALA A O 1
ATOM 979 N N . THR A 1 120 ? 14.229 -1.766 11.132 1.00 93.25 120 THR A N 1
ATOM 980 C CA . THR A 1 120 ? 12.843 -1.977 11.535 1.00 93.25 120 THR A CA 1
ATOM 981 C C . THR A 1 120 ? 11.890 -1.773 10.359 1.00 93.25 120 THR A C 1
ATOM 983 O O . THR A 1 120 ? 12.190 -1.071 9.394 1.00 93.25 120 THR A O 1
ATOM 986 N N . CYS A 1 121 ? 10.715 -2.397 10.444 1.00 97.00 121 CYS A N 1
ATOM 987 C CA . CYS A 1 121 ? 9.655 -2.261 9.451 1.00 97.00 121 CYS A CA 1
ATOM 988 C C . CYS A 1 121 ? 8.404 -1.684 10.108 1.00 97.00 121 CYS A C 1
ATOM 990 O O . CYS A 1 121 ? 7.819 -2.289 11.006 1.00 97.00 121 CYS A O 1
ATOM 992 N N . ILE A 1 122 ? 7.963 -0.522 9.638 1.00 97.81 122 ILE A N 1
ATOM 993 C CA . ILE A 1 122 ? 6.830 0.191 10.217 1.00 97.81 122 ILE A CA 1
ATOM 994 C C . ILE A 1 122 ? 5.520 -0.582 10.068 1.00 97.81 122 ILE A C 1
ATOM 996 O O . ILE A 1 122 ? 4.717 -0.583 10.996 1.00 97.81 122 ILE A O 1
ATOM 1000 N N . ALA A 1 123 ? 5.314 -1.301 8.958 1.00 98.38 123 ALA A N 1
ATOM 1001 C CA . ALA A 1 123 ? 4.137 -2.156 8.795 1.00 98.38 123 ALA A CA 1
ATOM 1002 C C . ALA A 1 123 ? 4.116 -3.316 9.808 1.00 98.38 123 ALA A C 1
ATOM 1004 O O . ALA A 1 123 ? 3.069 -3.599 10.395 1.00 98.38 123 ALA A O 1
ATOM 1005 N N . SER A 1 124 ? 5.272 -3.944 10.054 1.00 98.25 124 SER A N 1
ATOM 1006 C CA . SER A 1 124 ? 5.434 -4.974 11.089 1.00 98.25 124 SER A CA 1
ATOM 1007 C C . SER A 1 124 ? 5.101 -4.410 12.475 1.00 98.25 124 SER A C 1
ATOM 1009 O O . SER A 1 124 ? 4.275 -4.969 13.198 1.00 98.25 124 SER A O 1
ATOM 1011 N N . GLU A 1 125 ? 5.644 -3.240 12.810 1.00 98.00 125 GLU A N 1
ATOM 1012 C CA . GLU A 1 125 ? 5.427 -2.602 14.110 1.00 98.00 125 GLU A CA 1
ATOM 1013 C C . GLU A 1 125 ? 3.972 -2.182 14.333 1.00 98.00 125 GLU A C 1
ATOM 1015 O O . GLU A 1 125 ? 3.413 -2.446 15.402 1.00 98.00 125 GLU A O 1
ATOM 1020 N N . PHE A 1 126 ? 3.311 -1.616 13.316 1.00 98.50 126 PHE A N 1
ATOM 1021 C CA . PHE A 1 126 ? 1.869 -1.379 13.368 1.00 98.50 126 PHE A CA 1
ATOM 1022 C C . PHE A 1 126 ? 1.103 -2.681 13.599 1.00 98.50 126 PHE A C 1
ATOM 1024 O O . PHE A 1 126 ? 0.243 -2.715 14.473 1.00 98.50 126 PHE A O 1
ATOM 1031 N N . SER A 1 127 ? 1.423 -3.758 12.878 1.00 98.50 127 SER A N 1
ATOM 1032 C CA . SER A 1 127 ? 0.708 -5.031 13.017 1.00 98.50 127 SER A CA 1
ATOM 1033 C C . SER A 1 127 ? 0.822 -5.603 14.424 1.00 98.50 127 SER A C 1
ATOM 1035 O O . SER A 1 127 ? -0.179 -6.007 15.019 1.00 98.50 127 SER A O 1
ATOM 1037 N N . ARG A 1 128 ? 2.033 -5.572 14.984 1.00 98.00 128 ARG A N 1
ATOM 1038 C CA . ARG A 1 128 ? 2.335 -6.067 16.325 1.00 98.00 128 ARG A CA 1
ATOM 1039 C C . ARG A 1 128 ? 1.637 -5.253 17.413 1.00 98.00 128 ARG A C 1
ATOM 1041 O O . ARG A 1 128 ? 1.033 -5.823 18.314 1.00 98.00 128 ARG A O 1
ATOM 1048 N N . LEU A 1 129 ? 1.720 -3.924 17.343 1.00 97.56 129 LEU A N 1
ATOM 1049 C CA . LEU A 1 129 ? 1.254 -3.034 18.413 1.00 97.56 129 LEU A CA 1
ATOM 1050 C C . LEU A 1 129 ? -0.238 -2.700 18.321 1.00 97.56 129 LEU A C 1
ATOM 1052 O O . LEU A 1 129 ? -0.866 -2.449 19.346 1.00 97.56 129 LEU A O 1
ATOM 1056 N N . GLN A 1 130 ? -0.814 -2.711 17.118 1.00 97.00 130 GLN A N 1
ATOM 1057 C CA . GLN A 1 130 ? -2.251 -2.518 16.908 1.00 97.00 130 GLN A CA 1
ATOM 1058 C C . GLN A 1 130 ? -3.038 -3.829 16.913 1.00 97.00 130 GLN A C 1
ATOM 1060 O O . GLN A 1 130 ? -4.265 -3.780 16.867 1.00 97.00 130 GLN A O 1
ATOM 1065 N N . ASN A 1 131 ? -2.355 -4.979 16.997 1.00 95.88 131 ASN A N 1
ATOM 1066 C CA . ASN A 1 131 ? -2.961 -6.310 17.009 1.00 95.88 131 ASN A CA 1
ATOM 1067 C C . ASN A 1 131 ? -3.945 -6.499 15.837 1.00 95.88 131 ASN A C 1
ATOM 1069 O O . ASN A 1 131 ? -5.104 -6.873 16.020 1.00 95.88 131 ASN A O 1
ATOM 1073 N N . THR A 1 132 ? -3.481 -6.162 14.632 1.00 97.75 132 THR A N 1
ATOM 1074 C CA . THR A 1 132 ? -4.273 -6.190 13.397 1.00 97.75 132 THR A CA 1
ATOM 1075 C C . THR A 1 132 ? -3.412 -6.596 12.203 1.00 97.75 132 THR A C 1
ATOM 1077 O O . THR A 1 132 ? -2.175 -6.594 12.269 1.00 97.75 132 THR A O 1
ATOM 1080 N N . LYS A 1 133 ? -4.060 -6.943 11.090 1.00 98.56 133 LYS A N 1
ATOM 1081 C CA . LYS A 1 133 ? -3.383 -7.187 9.814 1.00 98.56 133 LYS A CA 1
ATOM 1082 C C . LYS A 1 133 ? -2.848 -5.863 9.276 1.00 98.56 133 LYS A C 1
ATOM 1084 O O . LYS A 1 133 ? -3.538 -4.845 9.343 1.00 98.56 133 LYS A O 1
ATOM 1089 N N . VAL A 1 134 ? -1.641 -5.862 8.716 1.00 98.75 134 VAL A N 1
ATOM 1090 C CA . VAL A 1 134 ? -1.087 -4.659 8.074 1.00 98.75 134 VAL A CA 1
ATOM 1091 C C . VAL A 1 134 ? -0.458 -4.997 6.740 1.00 98.75 134 VAL A C 1
ATOM 1093 O O . VAL A 1 134 ? 0.335 -5.928 6.648 1.00 98.75 134 VAL A O 1
ATOM 1096 N N . ILE A 1 135 ? -0.781 -4.218 5.711 1.00 98.38 135 ILE A N 1
ATOM 1097 C CA . ILE A 1 135 ? -0.113 -4.289 4.412 1.00 98.38 135 ILE A CA 1
ATOM 1098 C C . ILE A 1 135 ? 0.857 -3.123 4.273 1.00 98.38 135 ILE A C 1
ATOM 1100 O O . ILE A 1 135 ? 0.477 -1.965 4.442 1.00 98.38 135 ILE A O 1
ATOM 1104 N N . GLY A 1 136 ? 2.099 -3.441 3.916 1.00 97.94 136 GLY A N 1
ATOM 1105 C CA . GLY A 1 136 ? 3.117 -2.472 3.529 1.00 97.94 136 GLY A CA 1
ATOM 1106 C C . GLY A 1 136 ? 3.532 -2.638 2.068 1.00 97.94 136 GLY A C 1
ATOM 1107 O O . GLY A 1 136 ? 3.588 -3.749 1.532 1.00 97.94 136 GLY A O 1
ATOM 1108 N N . GLN A 1 137 ? 3.856 -1.526 1.414 1.00 96.62 137 GLN A N 1
ATOM 1109 C CA . GLN A 1 137 ? 4.338 -1.535 0.033 1.00 96.62 137 GLN A CA 1
ATOM 1110 C C . GLN A 1 137 ? 5.840 -1.808 -0.041 1.00 96.62 137 GLN A C 1
ATOM 1112 O O . GLN A 1 137 ? 6.612 -1.361 0.805 1.00 96.62 137 GLN A O 1
ATOM 1117 N N . MET A 1 138 ? 6.260 -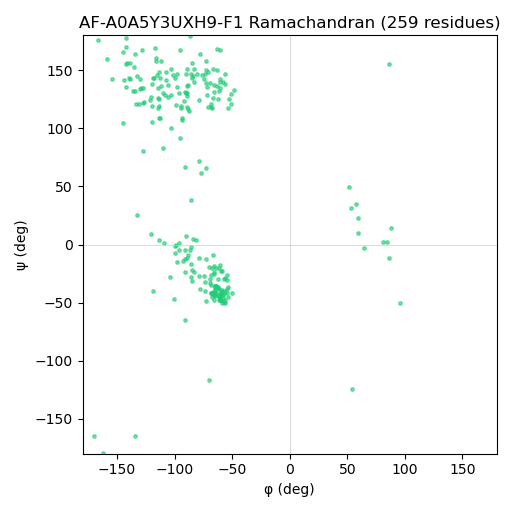2.521 -1.086 1.00 95.88 138 MET A N 1
ATOM 1118 C CA . MET A 1 138 ? 7.653 -2.945 -1.253 1.00 95.88 138 MET A CA 1
ATOM 1119 C C . MET A 1 138 ? 8.534 -1.890 -1.911 1.00 95.88 138 MET A C 1
ATOM 1121 O O . MET A 1 138 ? 9.724 -1.820 -1.642 1.00 95.88 138 MET A O 1
ATOM 1125 N N . VAL A 1 139 ? 7.984 -1.063 -2.791 1.00 94.81 139 VAL A N 1
ATOM 1126 C CA . VAL A 1 139 ? 8.758 -0.047 -3.514 1.00 94.81 139 VAL A CA 1
ATOM 1127 C C . VAL A 1 139 ? 8.026 1.283 -3.491 1.00 94.81 139 VAL A C 1
ATOM 1129 O O . VAL A 1 139 ? 7.130 1.492 -2.672 1.00 94.81 139 VAL A O 1
ATOM 1132 N N . HIS A 1 140 ? 8.437 2.213 -4.345 1.00 90.06 140 HIS A N 1
ATOM 1133 C CA . HIS A 1 140 ? 7.790 3.507 -4.461 1.00 90.06 140 HIS A CA 1
ATOM 1134 C C . HIS A 1 140 ? 6.333 3.341 -4.906 1.00 90.06 140 HIS A C 1
ATOM 1136 O O . HIS A 1 140 ? 6.055 2.736 -5.944 1.00 90.06 140 HIS A O 1
ATOM 1142 N N . ALA A 1 141 ? 5.421 3.912 -4.120 1.00 85.94 141 ALA A N 1
ATOM 1143 C CA . ALA A 1 141 ? 4.021 4.041 -4.483 1.00 85.94 141 ALA A CA 1
ATOM 1144 C C . ALA A 1 141 ? 3.899 4.994 -5.676 1.00 85.94 141 ALA A C 1
ATOM 1146 O O . ALA A 1 141 ? 4.462 6.091 -5.663 1.00 85.94 141 ALA A O 1
ATOM 1147 N N . THR A 1 142 ? 3.156 4.602 -6.699 1.00 88.06 142 THR A N 1
ATOM 1148 C CA . THR A 1 142 ? 2.925 5.420 -7.887 1.00 88.06 142 THR A CA 1
ATOM 1149 C C . THR A 1 142 ? 1.489 5.274 -8.371 1.00 88.06 142 THR A C 1
ATOM 1151 O O . THR A 1 142 ? 0.795 4.303 -8.055 1.00 88.06 142 THR A O 1
ATOM 1154 N N . PHE A 1 143 ? 1.020 6.288 -9.094 1.00 88.81 143 PHE A N 1
ATOM 1155 C CA . PHE A 1 143 ? -0.327 6.284 -9.638 1.00 88.81 143 PHE A CA 1
ATOM 1156 C C . PHE A 1 143 ? -0.424 5.336 -10.832 1.00 88.81 143 PHE A C 1
ATOM 1158 O O . PHE A 1 143 ? 0.494 5.257 -11.654 1.00 88.81 143 PHE A O 1
ATOM 1165 N N . CYS A 1 144 ? -1.558 4.651 -10.920 1.00 88.69 144 CYS A N 1
ATOM 1166 C CA . CYS A 1 144 ? -1.938 3.811 -12.047 1.00 88.69 144 CYS A CA 1
ATOM 1167 C C . CYS A 1 144 ? -3.416 4.024 -12.361 1.00 88.69 144 CYS A C 1
ATOM 1169 O O . CYS A 1 144 ? -4.176 4.433 -11.478 1.00 88.69 144 CYS A O 1
ATOM 1171 N N . ILE A 1 145 ? -3.798 3.733 -13.601 1.00 87.62 145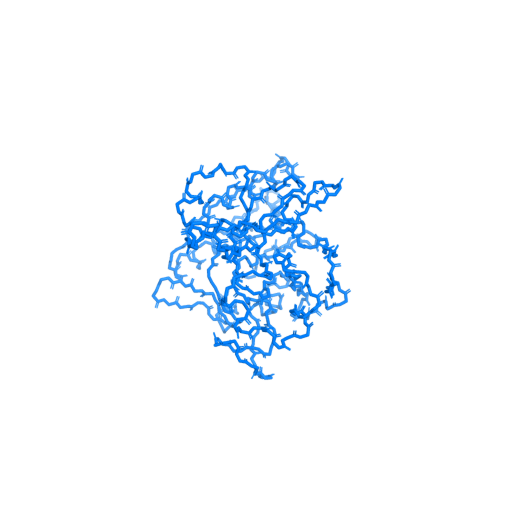 ILE A N 1
ATOM 1172 C CA . ILE A 1 145 ? -5.189 3.759 -14.040 1.00 87.62 145 ILE A CA 1
ATOM 1173 C C . ILE A 1 145 ? -5.668 2.385 -14.470 1.00 87.62 145 ILE A C 1
ATOM 1175 O O . ILE A 1 145 ? -4.864 1.462 -14.599 1.00 87.62 145 ILE A O 1
ATOM 1179 N N . ASN A 1 146 ? -6.979 2.259 -14.670 1.00 87.69 146 ASN A N 1
ATOM 1180 C CA . ASN A 1 146 ? -7.549 1.044 -15.218 1.00 87.69 146 ASN A CA 1
ATOM 1181 C C . ASN A 1 146 ? -7.172 0.948 -16.702 1.00 87.69 146 ASN A C 1
ATOM 1183 O O . ASN A 1 146 ? -7.522 1.825 -17.494 1.00 87.69 146 ASN A O 1
ATOM 1187 N N . HIS A 1 147 ? -6.443 -0.097 -17.077 1.00 85.00 147 HIS A N 1
ATOM 1188 C CA . HIS A 1 147 ? -6.077 -0.360 -18.461 1.00 85.00 147 HIS A CA 1
ATOM 1189 C C . HIS A 1 147 ? -6.967 -1.435 -19.066 1.00 85.00 147 HIS A C 1
ATOM 1191 O O . HIS A 1 147 ? -7.336 -2.398 -18.399 1.00 85.00 147 HIS A O 1
ATOM 1197 N N . SER A 1 148 ? -7.247 -1.290 -20.362 1.00 85.38 148 SER A N 1
ATOM 1198 C CA . SER A 1 148 ? -7.868 -2.341 -21.161 1.00 85.38 148 SER A CA 1
ATOM 1199 C C . SER A 1 148 ? -6.864 -3.482 -21.372 1.00 85.38 148 SER A C 1
ATOM 1201 O O . SER A 1 148 ? -6.412 -4.109 -20.424 1.00 85.38 148 SER A O 1
ATOM 1203 N N . ASN A 1 149 ? -6.460 -3.763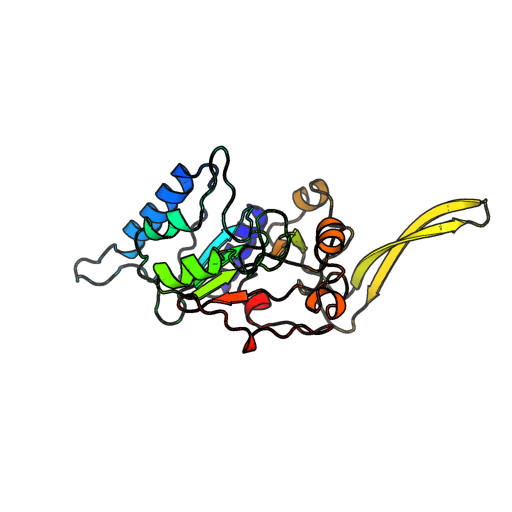 -22.602 1.00 91.56 149 ASN A N 1
ATOM 1204 C CA . ASN A 1 149 ? -5.556 -4.862 -22.921 1.00 91.56 149 ASN A CA 1
ATOM 1205 C C . ASN A 1 149 ? -4.196 -4.392 -23.457 1.00 91.56 149 ASN A C 1
ATOM 1207 O O . ASN A 1 149 ? -3.388 -5.215 -23.870 1.00 91.56 149 ASN A O 1
ATOM 1211 N N . THR A 1 150 ? -3.936 -3.084 -23.501 1.00 89.62 150 THR A N 1
ATOM 1212 C CA . THR A 1 150 ? -2.688 -2.520 -24.034 1.00 89.62 150 THR A CA 1
ATOM 1213 C C . THR A 1 150 ? -2.097 -1.527 -23.044 1.00 89.62 150 THR A C 1
ATOM 1215 O O . THR A 1 150 ? -2.815 -0.665 -22.539 1.00 89.62 150 THR A O 1
ATOM 1218 N N . ILE A 1 151 ? -0.792 -1.638 -22.794 1.00 90.44 151 ILE A N 1
ATOM 1219 C CA . ILE A 1 151 ? -0.033 -0.722 -21.930 1.00 90.44 151 ILE A CA 1
ATOM 1220 C C . ILE A 1 151 ? 1.227 -0.241 -22.648 1.00 90.44 151 ILE A C 1
ATOM 1222 O O . ILE A 1 151 ? 1.876 -1.022 -23.351 1.00 90.44 151 ILE A O 1
ATOM 1226 N N . GLU A 1 152 ? 1.599 1.023 -22.462 1.00 88.81 152 GLU A N 1
ATOM 1227 C CA . GLU A 1 152 ? 2.924 1.525 -22.835 1.00 88.81 152 GLU A CA 1
ATOM 1228 C C . GLU A 1 152 ? 3.949 1.117 -21.769 1.00 88.81 152 GLU A C 1
ATOM 1230 O O . GLU A 1 152 ? 3.782 1.414 -20.586 1.00 88.81 152 GLU A O 1
ATOM 1235 N N . THR A 1 153 ? 5.018 0.431 -22.167 1.00 87.75 153 THR A N 1
ATOM 1236 C CA . THR A 1 153 ? 6.043 -0.071 -21.239 1.00 87.75 153 THR A CA 1
ATOM 1237 C C . THR A 1 153 ? 7.328 0.746 -21.264 1.00 87.75 153 THR A C 1
ATOM 1239 O O . THR A 1 153 ? 8.033 0.774 -20.259 1.00 87.75 153 THR A O 1
ATOM 1242 N N . ASP A 1 154 ? 7.659 1.385 -22.389 1.00 87.06 154 ASP A N 1
ATOM 1243 C CA . ASP A 1 154 ? 8.875 2.196 -22.542 1.00 87.06 154 ASP A CA 1
ATOM 1244 C C . ASP A 1 154 ? 8.816 3.070 -23.811 1.00 87.06 154 ASP A C 1
ATOM 1246 O O . ASP A 1 154 ? 7.901 2.938 -24.624 1.00 87.06 154 ASP A O 1
ATOM 1250 N N . ILE A 1 155 ? 9.827 3.914 -24.030 1.00 88.00 155 ILE A N 1
ATOM 1251 C CA . ILE A 1 155 ? 10.025 4.696 -25.254 1.00 88.00 155 ILE A CA 1
ATOM 1252 C C . ILE A 1 155 ? 11.382 4.345 -25.869 1.00 88.00 155 ILE A C 1
ATOM 1254 O O . ILE A 1 155 ? 12.429 4.522 -25.251 1.00 88.00 155 ILE A O 1
ATOM 1258 N N . LYS A 1 156 ? 11.387 3.931 -27.141 1.00 90.94 156 LYS A N 1
ATOM 1259 C CA . LYS A 1 156 ? 12.617 3.790 -27.936 1.00 90.94 156 LYS A CA 1
ATOM 1260 C C . LYS A 1 156 ? 12.832 4.986 -28.850 1.00 90.94 156 LYS A C 1
ATOM 1262 O O . LYS A 1 156 ? 11.895 5.489 -29.462 1.00 90.94 156 LYS A O 1
ATOM 1267 N N . PHE A 1 157 ? 14.084 5.385 -29.025 1.00 91.31 157 PHE A N 1
ATOM 1268 C CA . PHE A 1 157 ? 14.461 6.398 -30.005 1.00 91.31 157 PHE A CA 1
ATOM 1269 C C . PHE A 1 157 ? 14.821 5.727 -31.329 1.00 91.31 157 PHE A C 1
ATOM 1271 O O . PHE A 1 157 ? 15.693 4.861 -31.376 1.00 91.31 157 PHE A O 1
ATOM 1278 N N . VAL A 1 158 ? 14.141 6.109 -32.409 1.00 92.62 158 VAL A N 1
ATOM 1279 C CA . VAL A 1 158 ? 14.403 5.587 -33.757 1.00 92.62 158 VAL A CA 1
ATOM 1280 C C . VAL A 1 158 ? 14.839 6.708 -34.686 1.00 92.62 158 VAL A C 1
ATOM 1282 O O . VAL A 1 158 ? 14.337 7.827 -34.596 1.00 92.62 158 VAL A O 1
ATOM 1285 N N . ARG A 1 159 ? 15.766 6.398 -35.594 1.00 93.19 159 ARG A N 1
ATOM 1286 C CA . ARG A 1 159 ? 16.231 7.334 -36.617 1.00 93.19 159 ARG A CA 1
ATOM 1287 C C . ARG A 1 159 ? 15.354 7.216 -37.866 1.00 93.19 159 ARG A C 1
ATOM 1289 O O . ARG A 1 159 ? 15.144 6.107 -38.352 1.00 93.19 159 ARG A O 1
ATOM 1296 N N . THR A 1 160 ? 14.814 8.327 -38.356 1.00 91.06 160 THR A N 1
ATOM 1297 C CA . THR A 1 160 ? 14.012 8.378 -39.586 1.00 91.06 160 THR A CA 1
ATOM 1298 C C . THR A 1 160 ? 14.912 8.340 -40.828 1.00 91.06 160 THR A C 1
ATOM 1300 O O . THR A 1 160 ? 16.119 8.586 -40.708 1.00 91.06 160 THR A O 1
ATOM 1303 N N . PRO A 1 161 ? 14.363 8.050 -42.026 1.00 90.44 161 PRO A N 1
ATOM 1304 C CA . PRO A 1 161 ? 15.118 8.115 -43.281 1.00 90.44 161 PRO A CA 1
ATOM 1305 C C . PRO A 1 161 ? 15.764 9.486 -43.541 1.00 90.44 161 PRO A C 1
ATOM 1307 O O . PRO A 1 161 ? 16.834 9.564 -44.135 1.00 90.44 161 PRO A O 1
ATOM 1310 N N . GLU A 1 162 ? 15.168 10.560 -43.023 1.00 92.31 162 GLU A N 1
ATOM 1311 C CA . GLU A 1 162 ? 15.649 11.945 -43.108 1.00 92.31 162 GLU A CA 1
ATOM 1312 C C . GLU A 1 162 ? 16.729 12.263 -42.054 1.00 92.31 162 GLU A C 1
ATOM 1314 O O . GLU A 1 162 ? 17.178 13.401 -41.926 1.00 92.31 162 GLU A O 1
ATOM 1319 N N . GLY A 1 163 ? 17.150 11.266 -41.268 1.00 91.50 163 GLY A N 1
ATOM 1320 C CA . GLY A 1 163 ? 18.220 11.376 -40.282 1.00 91.50 163 GLY A CA 1
ATOM 1321 C C . GLY A 1 163 ? 17.799 11.919 -38.915 1.00 91.50 163 GLY A C 1
ATOM 1322 O O . GLY A 1 163 ? 18.672 12.038 -38.052 1.00 91.50 163 GLY A O 1
ATOM 1323 N N . GLN A 1 164 ? 16.511 12.202 -38.692 1.00 92.69 164 GLN A N 1
ATOM 1324 C CA . GLN A 1 164 ? 15.978 12.722 -37.426 1.00 92.69 164 GLN A CA 1
ATOM 1325 C C . GLN A 1 164 ? 15.786 11.605 -36.395 1.00 92.69 164 GLN A C 1
ATOM 1327 O O . GLN A 1 164 ? 15.432 10.488 -36.754 1.00 92.69 164 GLN A O 1
ATOM 1332 N N . THR A 1 165 ? 15.968 11.894 -35.107 1.00 93.62 165 THR A N 1
ATOM 1333 C CA . THR A 1 165 ? 15.676 10.938 -34.026 1.00 93.62 165 THR A CA 1
ATOM 1334 C C . THR A 1 165 ? 14.316 11.253 -33.417 1.00 93.62 165 THR A C 1
ATOM 1336 O O . THR A 1 165 ? 14.130 12.344 -32.882 1.00 93.62 165 THR A O 1
ATOM 1339 N N . ILE A 1 166 ? 13.383 10.300 -33.462 1.00 92.62 166 ILE A N 1
ATOM 1340 C CA . ILE A 1 166 ? 12.034 10.452 -32.899 1.00 92.62 166 ILE A CA 1
ATOM 1341 C C . ILE A 1 166 ? 11.765 9.417 -31.795 1.00 92.62 166 ILE A C 1
ATOM 1343 O O . ILE A 1 166 ? 12.209 8.268 -31.915 1.00 92.62 166 ILE A O 1
ATOM 1347 N N . PRO A 1 167 ? 11.036 9.785 -30.7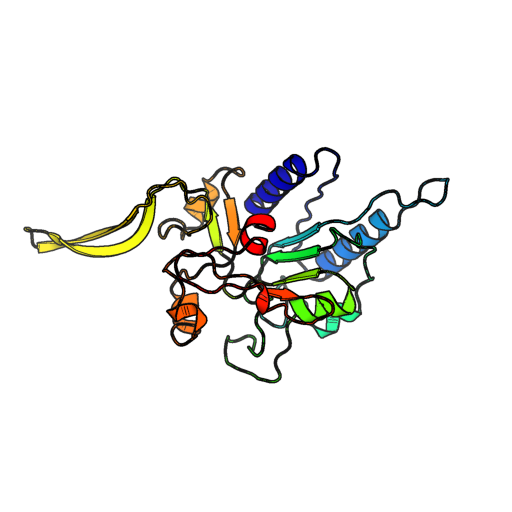26 1.00 91.06 167 PRO A N 1
ATOM 1348 C CA . PRO A 1 167 ? 10.565 8.830 -29.732 1.00 91.06 167 PRO A CA 1
ATOM 1349 C C . PRO A 1 167 ? 9.435 7.973 -30.317 1.00 91.06 167 PRO A C 1
ATOM 1351 O O . PRO A 1 167 ? 8.519 8.482 -30.963 1.00 91.06 167 PRO A O 1
ATOM 1354 N N . LYS A 1 168 ? 9.486 6.663 -30.083 1.00 91.00 168 LYS A N 1
ATOM 1355 C CA . LYS A 1 168 ? 8.406 5.720 -30.377 1.00 91.00 168 LYS A CA 1
ATOM 1356 C C . LYS A 1 168 ? 8.068 4.911 -29.126 1.00 91.00 168 LYS A C 1
ATOM 1358 O O . LYS A 1 168 ? 8.957 4.223 -28.619 1.00 91.00 168 LYS A O 1
ATOM 1363 N N . PRO A 1 169 ? 6.808 4.942 -28.671 1.00 89.50 169 PRO A N 1
ATOM 1364 C CA . PRO A 1 169 ? 6.335 4.068 -27.609 1.00 89.50 169 PRO A CA 1
ATOM 1365 C C . PRO A 1 169 ? 6.555 2.584 -27.923 1.00 89.50 169 PRO A C 1
ATOM 1367 O O . PRO A 1 169 ? 6.489 2.147 -29.079 1.00 89.50 169 PRO A O 1
ATOM 1370 N N . ILE A 1 170 ? 6.815 1.813 -26.877 1.00 90.81 170 ILE A N 1
ATOM 1371 C CA . ILE A 1 170 ? 6.816 0.355 -26.866 1.00 90.81 170 ILE A CA 1
ATOM 1372 C C . ILE A 1 170 ? 5.580 -0.074 -26.089 1.00 90.81 170 ILE A C 1
ATOM 1374 O O . ILE A 1 170 ? 5.369 0.375 -24.965 1.00 90.81 170 ILE A O 1
ATOM 1378 N N . TYR A 1 171 ? 4.786 -0.957 -26.689 1.00 91.12 171 TYR A N 1
ATOM 1379 C CA . TYR A 1 171 ? 3.558 -1.461 -26.091 1.00 91.12 171 TYR A CA 1
ATOM 1380 C C . TYR A 1 171 ? 3.663 -2.943 -25.768 1.00 91.12 171 TYR A C 1
ATOM 1382 O O . TYR A 1 171 ? 4.279 -3.712 -26.511 1.00 91.12 171 TYR A O 1
ATOM 1390 N N . ARG A 1 172 ? 2.972 -3.342 -24.702 1.00 91.94 172 ARG A N 1
ATOM 1391 C CA . ARG A 1 172 ? 2.627 -4.733 -24.424 1.00 91.94 172 ARG A CA 1
ATOM 1392 C C . ARG A 1 172 ? 1.122 -4.910 -24.602 1.00 91.94 172 ARG A C 1
ATOM 1394 O O . ARG A 1 172 ? 0.345 -4.115 -24.078 1.00 91.94 172 ARG A O 1
ATOM 1401 N N . ILE A 1 173 ? 0.738 -5.936 -25.358 1.00 92.94 173 ILE A N 1
ATOM 1402 C CA . ILE A 1 173 ? -0.656 -6.253 -25.684 1.00 92.94 173 ILE A CA 1
ATOM 1403 C C . ILE A 1 173 ? -1.008 -7.596 -25.046 1.00 92.94 173 ILE A C 1
ATOM 1405 O O . ILE A 1 173 ? -0.232 -8.548 -25.136 1.00 92.94 173 ILE A O 1
ATOM 1409 N N . PHE A 1 174 ? -2.175 -7.651 -24.421 1.00 92.12 174 PHE A N 1
ATOM 1410 C CA . PHE A 1 174 ? -2.744 -8.810 -23.750 1.00 92.12 174 PHE A CA 1
ATOM 1411 C C . PHE A 1 174 ? -4.041 -9.237 -24.451 1.00 92.12 174 PHE A C 1
ATOM 1413 O O . PHE A 1 174 ? -4.692 -8.455 -25.150 1.00 92.12 174 PHE A O 1
ATOM 1420 N N . ASP A 1 175 ? -4.424 -10.493 -24.262 1.00 92.44 175 ASP A N 1
ATOM 1421 C CA . ASP A 1 175 ? -5.686 -11.082 -24.722 1.00 92.44 175 ASP A CA 1
ATOM 1422 C C . ASP A 1 175 ? -6.846 -10.867 -23.731 1.00 92.44 175 ASP A C 1
ATOM 1424 O O . ASP A 1 175 ? -7.985 -11.229 -24.018 1.00 92.44 175 ASP A O 1
ATOM 1428 N N . TYR A 1 176 ? -6.576 -10.231 -22.590 1.00 89.44 176 TYR A N 1
ATOM 1429 C CA . TYR A 1 176 ? -7.541 -9.911 -21.539 1.00 89.44 176 TYR A CA 1
ATOM 1430 C C . TYR A 1 176 ? -7.392 -8.467 -21.041 1.00 89.44 176 TYR A C 1
ATOM 1432 O O . TYR A 1 176 ? -6.367 -7.815 -21.254 1.00 89.44 176 TYR A O 1
ATOM 1440 N N . GLU A 1 177 ? -8.415 -7.975 -20.336 1.00 89.31 177 GLU A N 1
ATOM 1441 C CA . GLU A 1 177 ? -8.338 -6.709 -19.603 1.00 89.31 177 GLU A CA 1
ATOM 1442 C C . GLU A 1 177 ? -7.383 -6.848 -18.410 1.00 89.31 177 GLU A C 1
ATOM 1444 O O . GLU A 1 177 ? -7.582 -7.670 -17.507 1.00 89.31 177 GLU A O 1
ATOM 1449 N N . VAL A 1 178 ? -6.314 -6.057 -18.410 1.00 91.44 178 VAL A N 1
ATOM 1450 C CA . VAL A 1 178 ? -5.300 -6.095 -17.354 1.00 91.44 178 VAL A CA 1
ATOM 1451 C C . VAL A 1 178 ? -5.682 -5.235 -16.155 1.00 91.44 178 VAL A C 1
ATOM 1453 O O . VAL A 1 178 ? -5.194 -5.472 -15.050 1.00 91.44 178 VAL A O 1
ATOM 1456 N N . GLY A 1 179 ? -6.560 -4.258 -16.348 1.00 91.62 179 GLY A N 1
ATOM 1457 C CA . GLY A 1 179 ? -6.966 -3.309 -15.329 1.00 91.62 179 GLY A CA 1
ATOM 1458 C C . GLY A 1 179 ? -5.772 -2.600 -14.697 1.00 91.62 179 GLY A C 1
ATOM 1459 O O . GLY A 1 179 ? -4.938 -2.032 -15.396 1.00 91.62 179 GLY A O 1
ATOM 1460 N N . PHE A 1 180 ? -5.649 -2.667 -13.374 1.00 92.88 180 PHE A N 1
ATOM 1461 C CA . PHE A 1 180 ? -4.557 -2.027 -12.630 1.00 92.88 180 PHE A CA 1
ATOM 1462 C C . PHE A 1 180 ? -3.312 -2.912 -12.433 1.00 92.88 180 PHE A C 1
ATOM 1464 O O . PHE A 1 180 ? -2.407 -2.558 -11.685 1.00 92.88 180 PHE A O 1
ATOM 1471 N N . LYS A 1 181 ? -3.250 -4.094 -13.056 1.00 95.00 181 LYS A N 1
ATOM 1472 C CA . LYS A 1 181 ? -2.166 -5.077 -12.850 1.00 95.00 181 LYS A CA 1
ATOM 1473 C C . LYS A 1 181 ? -0.793 -4.604 -13.330 1.00 95.00 181 LYS A C 1
ATOM 1475 O O . LYS A 1 181 ? 0.236 -5.073 -12.835 1.00 95.00 181 LYS A O 1
ATOM 1480 N N . TYR A 1 182 ? -0.780 -3.684 -14.287 1.00 93.81 182 TYR A N 1
ATOM 1481 C CA . TYR A 1 182 ? 0.428 -3.066 -14.806 1.00 93.81 182 TYR A CA 1
ATOM 1482 C C . TYR A 1 182 ? 0.248 -1.563 -14.866 1.00 93.81 182 TYR A C 1
ATOM 1484 O O . TYR A 1 182 ? -0.828 -1.069 -15.194 1.00 93.81 182 TYR A O 1
ATOM 1492 N N . ARG A 1 183 ? 1.340 -0.855 -14.612 1.00 90.44 183 ARG A N 1
ATOM 1493 C CA . ARG A 1 183 ? 1.412 0.585 -14.788 1.00 90.44 183 ARG A CA 1
ATOM 1494 C C . ARG A 1 183 ? 1.754 0.949 -16.228 1.00 90.44 183 ARG A C 1
ATOM 1496 O O . ARG A 1 183 ? 2.618 0.345 -16.847 1.00 90.44 183 ARG A O 1
ATOM 1503 N N . ASP A 1 184 ? 1.164 2.018 -16.727 1.00 85.00 184 ASP A N 1
ATOM 1504 C CA . ASP A 1 184 ? 1.568 2.584 -18.008 1.00 85.00 184 ASP A CA 1
ATOM 1505 C C . ASP A 1 184 ? 2.686 3.629 -17.847 1.00 85.00 184 ASP A C 1
ATOM 1507 O O . ASP A 1 184 ? 2.686 4.467 -16.931 1.00 85.00 184 ASP A O 1
ATOM 1511 N N . TYR A 1 185 ? 3.684 3.547 -18.727 1.00 83.00 185 TYR A N 1
ATOM 1512 C CA . TYR A 1 185 ? 4.855 4.420 -18.763 1.00 83.00 185 TYR A CA 1
ATOM 1513 C C . TYR A 1 185 ? 4.469 5.904 -18.865 1.00 83.00 185 TYR A C 1
ATOM 1515 O O . TYR A 1 185 ? 5.049 6.752 -18.170 1.00 83.00 185 TYR A O 1
ATOM 1523 N N . SER A 1 186 ? 3.449 6.211 -19.671 1.00 74.50 186 SER A N 1
ATOM 1524 C CA . SER A 1 186 ? 3.014 7.572 -20.006 1.00 74.50 186 SER A CA 1
ATOM 1525 C C . SER A 1 186 ? 2.416 8.334 -18.813 1.00 74.50 186 SER A C 1
ATOM 1527 O O . SER A 1 186 ? 2.441 9.567 -18.769 1.00 74.50 186 SER A O 1
ATOM 1529 N N . ILE A 1 187 ? 1.974 7.624 -17.768 1.00 70.31 187 ILE A N 1
ATOM 1530 C CA . ILE A 1 187 ? 1.316 8.182 -16.570 1.00 70.31 187 ILE A CA 1
ATOM 1531 C C . ILE A 1 187 ? 2.353 8.619 -15.523 1.00 70.31 187 ILE A C 1
ATOM 1533 O O . ILE A 1 187 ? 2.224 8.403 -14.316 1.00 70.31 187 ILE A O 1
ATOM 1537 N N . SER A 1 188 ? 3.466 9.191 -15.976 1.00 60.75 188 SER A N 1
ATOM 1538 C CA . SER A 1 188 ? 4.531 9.721 -15.113 1.00 60.75 188 SER A CA 1
ATOM 1539 C C . SER A 1 188 ? 4.372 11.211 -14.805 1.00 60.75 188 SER A C 1
ATOM 1541 O O . SER A 1 188 ? 5.000 11.707 -13.871 1.00 60.75 188 SER A O 1
ATOM 1543 N N . ASN A 1 189 ? 3.519 11.934 -15.541 1.00 55.53 189 ASN A N 1
ATOM 1544 C CA . ASN A 1 189 ? 3.393 13.380 -15.392 1.00 55.53 189 ASN A CA 1
ATOM 1545 C C . ASN A 1 189 ? 2.235 13.770 -14.458 1.00 55.53 189 ASN A C 1
ATOM 1547 O O . ASN A 1 189 ? 1.093 13.342 -14.633 1.00 55.53 189 ASN A O 1
ATOM 1551 N N . ILE A 1 190 ? 2.512 14.646 -13.491 1.00 57.22 190 ILE A N 1
ATOM 1552 C CA . ILE A 1 190 ? 1.530 15.160 -12.526 1.00 57.22 190 ILE A CA 1
ATOM 1553 C C . ILE A 1 190 ? 0.335 15.844 -13.216 1.00 57.22 190 ILE A C 1
ATOM 1555 O O . ILE A 1 190 ? -0.785 15.777 -12.709 1.00 57.22 190 ILE A O 1
ATOM 1559 N N . MET A 1 191 ? 0.551 16.433 -14.403 1.00 56.53 191 MET A N 1
ATOM 1560 C CA . MET A 1 191 ? -0.519 16.995 -15.239 1.00 56.53 191 MET A CA 1
ATOM 1561 C C . MET A 1 191 ? -1.434 15.928 -15.849 1.00 56.53 191 MET A C 1
ATOM 1563 O O . MET A 1 191 ? -2.626 16.165 -15.998 1.00 56.53 191 MET A O 1
ATOM 1567 N N . ALA A 1 192 ? -0.915 14.742 -16.180 1.00 62.78 192 ALA A N 1
ATOM 1568 C CA . ALA A 1 192 ? -1.766 13.653 -16.654 1.00 62.78 192 ALA A CA 1
ATOM 1569 C C . ALA A 1 192 ? -2.702 13.205 -15.522 1.00 62.78 192 ALA A C 1
ATOM 1571 O O . ALA A 1 192 ? -3.908 13.098 -15.712 1.00 62.78 192 ALA A O 1
ATOM 1572 N N . ILE A 1 193 ? -2.174 13.081 -14.300 1.00 68.31 193 ILE A N 1
ATOM 1573 C CA . ILE A 1 193 ? -2.953 12.692 -13.115 1.00 68.31 193 ILE A CA 1
ATOM 1574 C C . ILE A 1 193 ? -4.023 13.730 -12.749 1.00 68.31 193 ILE A C 1
ATOM 1576 O O . ILE A 1 193 ? -5.124 13.375 -12.308 1.00 68.31 193 ILE A O 1
ATOM 1580 N N . SER A 1 194 ? -3.747 15.024 -12.933 1.00 67.25 194 SER A N 1
ATOM 1581 C CA . SER A 1 194 ? -4.735 16.070 -12.654 1.00 67.25 194 SER A CA 1
ATOM 1582 C C . SER A 1 194 ? -5.920 16.051 -13.627 1.00 67.25 194 SER A C 1
ATOM 1584 O O . SER A 1 194 ? -7.018 16.415 -13.207 1.00 67.25 194 SER A O 1
ATOM 1586 N N . LEU A 1 195 ? -5.749 15.548 -14.852 1.00 71.31 195 LEU A N 1
ATOM 1587 C CA . LEU A 1 195 ? -6.813 15.438 -15.860 1.00 71.31 195 LEU A CA 1
ATOM 1588 C C . LEU A 1 195 ? -7.665 14.162 -15.742 1.00 71.31 195 LEU A C 1
ATOM 1590 O O . LEU A 1 195 ? -8.766 14.115 -16.283 1.00 71.31 195 LEU A O 1
ATOM 1594 N N . LEU A 1 196 ? -7.189 13.142 -15.024 1.00 71.94 196 LEU A N 1
ATOM 1595 C CA . LEU A 1 196 ? -7.901 11.868 -14.873 1.00 71.94 196 LEU A CA 1
ATOM 1596 C C . LEU A 1 196 ? -9.129 11.964 -13.955 1.00 71.94 196 LEU A C 1
ATOM 1598 O O . LEU A 1 196 ? -9.150 12.758 -13.011 1.00 71.94 196 LEU A O 1
ATOM 1602 N N . ARG A 1 197 ? -10.143 11.129 -14.201 1.00 73.69 197 ARG A N 1
ATOM 1603 C CA . ARG A 1 197 ? -11.315 11.005 -13.321 1.00 73.69 197 ARG A CA 1
ATOM 1604 C C . ARG A 1 197 ? -10.953 10.274 -12.027 1.00 73.69 197 ARG A C 1
ATOM 1606 O O . ARG A 1 197 ? -9.945 9.575 -11.953 1.00 73.69 197 ARG A O 1
ATOM 1613 N N . GLU A 1 198 ? -11.756 10.478 -10.989 1.00 71.50 198 GLU A N 1
ATOM 1614 C CA . GLU A 1 198 ? -11.571 9.810 -9.692 1.00 71.50 198 GLU A CA 1
ATOM 1615 C C . GLU A 1 198 ? -11.896 8.313 -9.768 1.00 71.50 198 GLU A C 1
ATOM 1617 O O . GLU A 1 198 ? -11.435 7.547 -8.939 1.00 71.50 198 GLU A O 1
ATOM 1622 N N . ASP A 1 199 ? -12.639 7.891 -10.788 1.00 72.69 199 ASP A N 1
ATOM 1623 C CA . ASP A 1 199 ? -13.079 6.520 -11.050 1.00 72.69 199 ASP A CA 1
ATOM 1624 C C . ASP A 1 199 ? -11.976 5.574 -11.533 1.00 72.69 199 ASP A C 1
ATOM 1626 O O . ASP A 1 199 ? -12.206 4.375 -11.591 1.00 72.69 199 ASP A O 1
ATOM 1630 N N . ASP A 1 200 ? -10.812 6.101 -11.907 1.00 84.06 200 ASP A N 1
ATOM 1631 C CA . ASP A 1 200 ? -9.810 5.353 -12.667 1.00 84.06 200 ASP A CA 1
ATOM 1632 C C . ASP A 1 200 ? -8.415 5.504 -12.063 1.00 84.06 200 ASP A C 1
ATOM 1634 O O . ASP A 1 200 ? -7.440 5.426 -12.795 1.00 84.06 200 ASP A O 1
ATOM 1638 N N . LEU A 1 201 ? -8.266 5.793 -10.764 1.00 89.38 201 LEU A N 1
ATOM 1639 C CA . LEU A 1 201 ? -6.949 6.101 -10.196 1.00 89.38 201 LEU A CA 1
ATOM 1640 C C . LEU A 1 201 ? -6.665 5.369 -8.887 1.00 89.38 201 LEU A C 1
ATOM 1642 O O . LEU A 1 201 ? -7.304 5.619 -7.870 1.00 89.38 201 LEU A O 1
ATOM 1646 N N . VAL A 1 202 ? -5.595 4.577 -8.881 1.00 91.69 202 VAL A N 1
ATOM 1647 C CA . VAL A 1 202 ? -5.072 3.895 -7.688 1.00 91.69 202 VAL A CA 1
ATOM 1648 C C . VAL A 1 202 ? -3.677 4.395 -7.337 1.00 91.69 202 VAL A C 1
ATOM 1650 O O . VAL A 1 202 ? -2.976 4.959 -8.179 1.00 91.69 202 VAL A O 1
ATOM 1653 N N . LEU A 1 203 ? -3.256 4.168 -6.092 1.00 92.25 203 LEU A N 1
ATOM 1654 C CA . LEU A 1 203 ? -1.885 4.393 -5.634 1.00 92.25 203 LEU A CA 1
ATOM 1655 C C . LEU A 1 203 ? -1.299 3.066 -5.143 1.00 92.25 203 LEU A C 1
ATOM 1657 O O . LEU A 1 203 ? -1.646 2.600 -4.055 1.00 92.25 203 LEU A O 1
ATOM 1661 N N . TRP A 1 204 ? -0.407 2.470 -5.936 1.00 94.75 204 TRP A N 1
ATOM 1662 C CA . TRP A 1 204 ? 0.176 1.160 -5.631 1.00 94.75 204 TRP A CA 1
ATOM 1663 C C . TRP A 1 204 ? 1.658 1.056 -6.002 1.00 94.75 204 TRP A C 1
ATOM 1665 O O . TRP A 1 204 ? 2.215 1.950 -6.637 1.00 94.75 204 TRP A O 1
ATOM 1675 N N . ALA A 1 205 ? 2.315 -0.019 -5.573 1.00 94.75 205 ALA A N 1
ATOM 1676 C CA . ALA A 1 205 ? 3.720 -0.279 -5.859 1.00 94.75 205 ALA A CA 1
ATOM 1677 C C . ALA A 1 205 ? 3.871 -1.093 -7.151 1.00 94.75 205 ALA A C 1
ATOM 1679 O O . ALA A 1 205 ? 3.228 -2.126 -7.321 1.00 94.75 205 ALA A O 1
ATOM 1680 N N . TYR A 1 206 ? 4.752 -0.647 -8.044 1.00 95.31 206 TYR A N 1
ATOM 1681 C CA . TYR A 1 206 ? 5.014 -1.300 -9.329 1.00 95.31 206 TYR A CA 1
ATOM 1682 C C . TYR A 1 206 ? 6.517 -1.382 -9.579 1.00 95.31 206 TYR A C 1
ATOM 1684 O O . TYR A 1 206 ? 7.274 -0.512 -9.139 1.00 95.31 206 TYR A O 1
ATOM 1692 N N . LYS A 1 207 ? 6.956 -2.376 -10.356 1.00 94.94 207 LYS A N 1
ATOM 1693 C CA . LYS A 1 207 ? 8.312 -2.437 -10.923 1.00 94.94 207 LYS A CA 1
ATOM 1694 C C . LYS A 1 207 ? 8.456 -1.401 -12.050 1.00 94.94 207 LYS A C 1
ATOM 1696 O O . LYS A 1 207 ? 8.576 -1.739 -13.225 1.00 94.94 207 LYS A O 1
ATOM 1701 N N . ALA A 1 208 ? 8.381 -0.123 -11.690 1.00 91.00 208 ALA A N 1
ATOM 1702 C CA . ALA A 1 208 ? 8.273 0.989 -12.623 1.00 91.00 208 ALA A CA 1
ATOM 1703 C C . ALA A 1 208 ? 9.127 2.186 -12.192 1.00 91.00 208 ALA A C 1
ATOM 1705 O O . ALA A 1 208 ? 9.202 2.531 -11.013 1.00 91.00 208 ALA A O 1
ATOM 1706 N N . GLY A 1 209 ? 9.705 2.874 -13.177 1.00 86.81 209 GLY A N 1
ATOM 1707 C CA . GLY A 1 209 ? 10.471 4.102 -12.972 1.00 86.81 209 GLY A CA 1
ATOM 1708 C C . GLY A 1 209 ? 11.949 3.879 -12.642 1.00 86.81 209 GLY A C 1
ATOM 1709 O O . GLY A 1 209 ? 12.364 2.842 -12.120 1.00 86.81 209 GLY A O 1
ATOM 1710 N N . SER A 1 210 ? 12.756 4.894 -12.952 1.00 87.56 210 SER A N 1
ATOM 1711 C CA . SER A 1 210 ? 14.211 4.870 -12.772 1.00 87.56 210 SER A CA 1
ATOM 1712 C C . SER A 1 210 ? 14.621 4.699 -11.312 1.00 87.56 210 SER A C 1
ATOM 1714 O O . SER A 1 210 ? 15.542 3.943 -11.043 1.00 87.56 210 SER A O 1
ATOM 1716 N N . ASN A 1 211 ? 13.917 5.321 -10.363 1.00 88.62 211 ASN A N 1
ATOM 1717 C CA . ASN A 1 211 ? 14.244 5.206 -8.936 1.00 88.62 211 ASN A CA 1
ATOM 1718 C C . ASN A 1 211 ? 14.140 3.759 -8.435 1.00 88.62 211 ASN A C 1
ATOM 1720 O O . ASN A 1 211 ? 15.045 3.277 -7.762 1.00 88.62 211 ASN A O 1
ATOM 1724 N N . VAL A 1 212 ? 13.073 3.046 -8.817 1.00 93.00 212 VAL A N 1
ATOM 1725 C CA . VAL A 1 212 ? 12.893 1.631 -8.456 1.00 93.00 212 VAL A CA 1
ATOM 1726 C C . VAL A 1 212 ? 13.968 0.773 -9.120 1.00 93.00 212 VAL A C 1
ATOM 1728 O O . VAL A 1 212 ? 14.554 -0.083 -8.466 1.00 93.00 212 VAL A O 1
ATOM 1731 N N . LYS A 1 213 ? 14.272 1.023 -10.399 1.00 93.38 213 LYS A N 1
ATOM 1732 C CA . LYS A 1 213 ? 15.348 0.319 -11.109 1.00 93.38 213 LYS A CA 1
ATOM 1733 C C . LYS A 1 213 ? 16.714 0.543 -10.458 1.00 93.38 213 LYS A C 1
ATOM 1735 O O . LYS A 1 213 ? 17.433 -0.420 -10.247 1.00 93.38 213 LYS A O 1
ATOM 1740 N N . ASN A 1 214 ? 17.057 1.783 -10.125 1.00 93.25 214 ASN A N 1
ATOM 1741 C CA . ASN A 1 214 ? 18.358 2.137 -9.561 1.00 93.25 214 ASN A CA 1
ATOM 1742 C C . ASN A 1 214 ? 18.581 1.515 -8.179 1.00 93.25 214 ASN A C 1
ATOM 1744 O O . ASN A 1 214 ? 19.695 1.108 -7.878 1.00 93.25 214 ASN A O 1
ATOM 1748 N N . LEU A 1 215 ? 17.532 1.443 -7.355 1.00 92.75 215 LEU A N 1
ATOM 1749 C CA . LEU A 1 215 ? 17.616 0.851 -6.019 1.00 92.75 215 LEU A CA 1
ATOM 1750 C C . LEU A 1 215 ? 17.608 -0.679 -6.057 1.00 92.75 215 LEU A C 1
ATOM 1752 O O . LEU A 1 215 ? 18.318 -1.316 -5.288 1.00 92.75 215 LEU A O 1
ATOM 1756 N N . TYR A 1 216 ? 16.810 -1.273 -6.947 1.00 95.69 216 TYR A N 1
ATOM 1757 C CA . TYR A 1 216 ? 16.465 -2.689 -6.849 1.00 95.69 216 TYR A CA 1
ATOM 1758 C C . TYR A 1 216 ? 16.876 -3.541 -8.048 1.00 95.69 216 TYR A C 1
ATOM 1760 O O . TYR A 1 216 ? 16.491 -4.703 -8.087 1.00 95.69 216 TYR A O 1
ATOM 1768 N N . SER A 1 217 ? 17.657 -3.046 -9.017 1.00 94.44 217 SER A N 1
ATOM 1769 C CA . SER A 1 217 ? 18.033 -3.845 -10.201 1.00 94.44 217 SER A CA 1
ATOM 1770 C C . SER A 1 217 ? 18.685 -5.184 -9.854 1.00 94.44 217 SER A C 1
ATOM 1772 O O . SER A 1 217 ? 18.522 -6.154 -10.595 1.00 94.44 217 SER A O 1
ATOM 1774 N N . GLU A 1 218 ? 19.392 -5.246 -8.723 1.00 93.06 218 GLU A N 1
ATOM 1775 C CA . GLU A 1 218 ? 20.051 -6.457 -8.238 1.00 93.06 218 GLU A CA 1
ATOM 1776 C C . GLU A 1 218 ? 19.181 -7.341 -7.331 1.00 93.06 218 GLU A C 1
ATOM 1778 O O . GLU A 1 218 ? 19.539 -8.501 -7.105 1.00 93.06 218 GLU A O 1
ATOM 1783 N N . ASP A 1 219 ? 18.025 -6.847 -6.876 1.00 93.94 219 ASP A N 1
ATOM 1784 C CA . ASP A 1 219 ? 17.060 -7.591 -6.062 1.00 93.94 219 ASP A CA 1
ATOM 1785 C C . ASP A 1 219 ? 16.502 -8.792 -6.856 1.00 93.94 219 ASP A C 1
ATOM 1787 O O . ASP A 1 219 ? 16.161 -8.705 -8.042 1.00 93.94 219 ASP A O 1
ATOM 1791 N N . LYS A 1 220 ? 16.410 -9.953 -6.197 1.00 93.88 220 LYS A N 1
ATOM 1792 C CA . LYS A 1 220 ? 15.899 -11.189 -6.808 1.00 9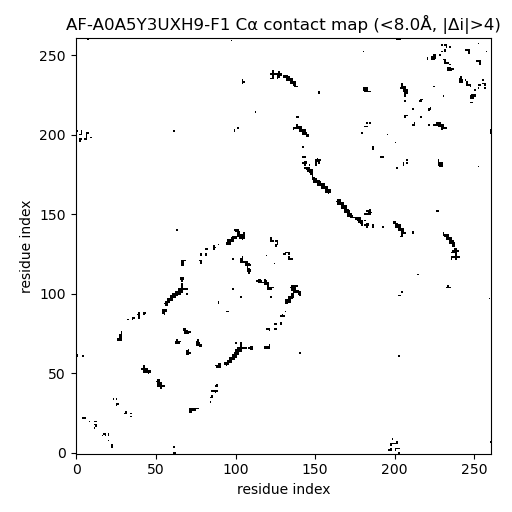3.88 220 LYS A CA 1
ATOM 1793 C C . LYS A 1 220 ? 14.439 -11.051 -7.239 1.00 93.88 220 LYS A C 1
ATOM 1795 O O . LYS A 1 220 ? 14.068 -11.599 -8.272 1.00 93.88 220 LYS A O 1
ATOM 1800 N N . GLU A 1 221 ? 13.623 -10.336 -6.469 1.00 95.12 221 GLU A N 1
ATOM 1801 C CA . GLU A 1 221 ? 12.229 -10.055 -6.804 1.00 95.12 221 GLU A CA 1
ATOM 1802 C C . GLU A 1 221 ? 12.143 -9.158 -8.047 1.00 95.12 221 GLU A C 1
ATOM 1804 O O . GLU A 1 221 ? 11.392 -9.469 -8.972 1.00 95.12 221 GLU A O 1
ATOM 1809 N N . TYR A 1 222 ? 12.983 -8.117 -8.137 1.00 96.00 222 TYR A N 1
ATOM 1810 C CA . TYR A 1 222 ? 13.034 -7.226 -9.305 1.00 96.00 222 TYR A CA 1
ATOM 1811 C C . TYR A 1 222 ? 13.285 -8.002 -10.598 1.00 96.00 222 TYR A C 1
ATOM 1813 O O . TYR A 1 222 ? 12.591 -7.812 -11.597 1.00 96.00 222 TYR A O 1
ATOM 1821 N N . LYS A 1 223 ? 14.275 -8.901 -10.574 1.00 95.94 223 LYS A N 1
ATOM 1822 C CA . LYS A 1 223 ? 14.671 -9.712 -11.734 1.00 95.94 223 LYS A CA 1
ATOM 1823 C C . LYS A 1 223 ? 13.579 -10.694 -12.178 1.00 95.94 223 LYS A C 1
ATOM 1825 O O . LYS A 1 223 ? 13.582 -11.099 -13.336 1.00 95.94 223 LYS A O 1
ATOM 1830 N N . ARG A 1 224 ? 12.660 -11.076 -11.282 1.00 96.69 224 ARG A N 1
ATOM 1831 C CA . ARG A 1 224 ? 11.576 -12.039 -11.551 1.00 96.69 224 ARG A CA 1
ATOM 1832 C C . ARG A 1 224 ? 10.287 -11.404 -12.052 1.00 96.69 224 ARG A C 1
ATOM 1834 O O . ARG A 1 224 ? 9.490 -12.109 -12.654 1.00 96.69 224 ARG A O 1
ATOM 1841 N N . LEU A 1 225 ? 10.042 -10.131 -11.768 1.00 96.94 225 LEU A N 1
ATOM 1842 C CA . LEU A 1 225 ? 8.805 -9.453 -12.156 1.00 96.94 225 LEU A CA 1
ATOM 1843 C C . LEU A 1 225 ? 8.905 -8.895 -13.581 1.00 96.94 225 LEU A C 1
ATOM 1845 O O . LEU A 1 225 ? 9.973 -8.433 -13.999 1.00 96.94 225 LEU A O 1
ATOM 1849 N N . ALA A 1 226 ? 7.790 -8.880 -14.317 1.00 94.88 226 ALA A N 1
ATOM 1850 C CA . ALA A 1 226 ? 7.726 -8.146 -15.579 1.00 94.88 226 ALA A CA 1
ATOM 1851 C C . ALA A 1 226 ? 7.840 -6.636 -15.331 1.00 94.88 226 ALA A C 1
ATOM 1853 O O . ALA A 1 226 ? 7.440 -6.128 -14.279 1.00 94.88 226 ALA A O 1
ATOM 1854 N N . ASP A 1 227 ? 8.376 -5.906 -16.309 1.00 92.50 227 ASP A N 1
ATOM 1855 C CA . ASP A 1 227 ? 8.393 -4.445 -16.255 1.00 92.50 227 ASP A CA 1
ATOM 1856 C C . ASP A 1 227 ? 6.971 -3.901 -16.122 1.00 92.50 227 ASP A C 1
ATOM 1858 O O . ASP A 1 227 ? 6.023 -4.424 -16.712 1.00 92.50 227 ASP A O 1
ATOM 1862 N N . MET A 1 228 ? 6.834 -2.864 -15.297 1.00 93.56 228 MET A N 1
ATOM 1863 C CA . MET A 1 228 ? 5.572 -2.221 -14.944 1.00 93.56 228 MET A CA 1
ATOM 1864 C C . MET A 1 228 ? 4.555 -3.061 -14.165 1.00 93.56 228 MET A C 1
ATOM 1866 O O . MET A 1 228 ? 3.522 -2.517 -13.782 1.00 93.56 228 MET A O 1
ATOM 1870 N N . GLN A 1 229 ? 4.809 -4.339 -13.890 1.00 95.75 229 GLN A N 1
ATOM 1871 C CA . GLN A 1 229 ? 3.914 -5.171 -13.084 1.00 95.75 229 GLN A CA 1
ATOM 1872 C C . GLN A 1 229 ? 3.805 -4.629 -11.653 1.00 95.75 229 GLN A C 1
ATOM 1874 O O . GLN A 1 229 ? 4.766 -4.053 -11.128 1.00 95.75 229 GLN A O 1
ATOM 1879 N N . ILE A 1 230 ? 2.652 -4.839 -11.009 1.00 96.38 230 ILE A N 1
ATOM 1880 C CA . ILE A 1 230 ? 2.530 -4.683 -9.554 1.00 96.38 230 ILE A CA 1
ATOM 1881 C C . ILE A 1 230 ? 3.683 -5.419 -8.868 1.00 96.38 230 ILE A C 1
ATOM 1883 O O . ILE A 1 230 ? 3.970 -6.578 -9.173 1.00 96.38 230 ILE A O 1
ATOM 1887 N N . TRP A 1 231 ? 4.325 -4.740 -7.921 1.00 97.38 231 TRP A N 1
ATOM 1888 C CA . TRP A 1 231 ? 5.253 -5.389 -7.012 1.00 97.38 231 TRP A CA 1
ATOM 1889 C C . TRP A 1 231 ? 4.474 -5.901 -5.801 1.00 97.38 231 TRP A C 1
ATOM 1891 O O . TRP A 1 231 ? 3.941 -5.065 -5.066 1.00 97.38 231 TRP A O 1
ATOM 1901 N N . PRO A 1 232 ? 4.431 -7.227 -5.562 1.00 97.38 232 PRO A N 1
ATOM 1902 C CA . PRO A 1 232 ? 3.627 -7.810 -4.496 1.00 97.38 232 PRO A CA 1
ATOM 1903 C C . PRO A 1 232 ? 3.865 -7.152 -3.144 1.00 97.38 232 PRO A C 1
ATOM 1905 O O . PRO A 1 232 ? 4.997 -7.166 -2.642 1.00 97.38 232 PRO A O 1
ATOM 1908 N N . CYS A 1 233 ? 2.806 -6.599 -2.552 1.00 97.69 233 CYS A N 1
ATOM 1909 C CA . CYS A 1 233 ? 2.845 -6.041 -1.205 1.00 97.69 233 CYS A CA 1
ATOM 1910 C C . CYS A 1 233 ? 3.230 -7.102 -0.163 1.00 97.69 233 CYS A C 1
ATOM 1912 O O . CYS A 1 233 ? 3.239 -8.303 -0.449 1.00 97.69 233 CYS A O 1
ATOM 1914 N N . ARG A 1 234 ? 3.548 -6.666 1.057 1.00 97.94 234 ARG A N 1
ATOM 1915 C CA . ARG A 1 234 ? 3.813 -7.574 2.174 1.00 97.94 234 ARG A CA 1
ATOM 1916 C C . ARG A 1 234 ? 2.743 -7.436 3.244 1.00 97.94 234 ARG A C 1
ATOM 1918 O O . ARG A 1 234 ? 2.513 -6.337 3.743 1.00 97.94 234 ARG A O 1
ATOM 1925 N N . LEU A 1 235 ? 2.121 -8.565 3.581 1.00 98.38 235 LEU A N 1
ATOM 1926 C CA . LEU A 1 235 ? 1.189 -8.693 4.694 1.00 98.38 235 LEU A CA 1
ATOM 1927 C C . LEU A 1 235 ? 1.953 -9.049 5.972 1.00 98.38 235 LEU A C 1
ATOM 1929 O O . LEU A 1 235 ? 2.811 -9.932 5.966 1.00 98.38 235 LEU A O 1
ATOM 1933 N N . PHE A 1 236 ? 1.577 -8.393 7.062 1.00 98.56 236 PHE A N 1
ATOM 1934 C CA . PHE A 1 236 ? 2.040 -8.664 8.411 1.00 98.56 236 PHE A CA 1
ATOM 1935 C C . PHE A 1 236 ? 0.865 -9.040 9.309 1.00 98.56 236 PHE A C 1
ATOM 1937 O O . PHE A 1 236 ? -0.197 -8.411 9.250 1.00 98.56 236 PHE A O 1
ATOM 1944 N N . ILE A 1 237 ? 1.075 -10.054 10.148 1.00 98.06 237 ILE A N 1
ATOM 1945 C CA . ILE A 1 237 ? 0.142 -10.475 11.196 1.00 98.06 237 ILE A CA 1
ATOM 1946 C C . ILE A 1 237 ? 0.937 -10.610 12.491 1.00 98.06 237 ILE A C 1
ATOM 1948 O O . ILE A 1 237 ? 1.900 -11.368 12.550 1.00 98.06 237 ILE A O 1
ATOM 1952 N N . ASN A 1 238 ? 0.548 -9.861 13.525 1.00 96.81 238 ASN A N 1
ATOM 1953 C CA . ASN A 1 238 ? 1.265 -9.772 14.802 1.00 96.81 238 ASN A CA 1
ATOM 1954 C C . ASN A 1 238 ? 2.756 -9.416 14.647 1.00 96.81 238 ASN A C 1
ATOM 1956 O O . ASN A 1 238 ? 3.587 -9.840 15.444 1.00 96.81 238 ASN A O 1
ATOM 1960 N N . GLY A 1 239 ? 3.091 -8.634 13.618 1.00 97.19 239 GLY A N 1
ATOM 1961 C CA . GLY A 1 239 ? 4.468 -8.260 13.284 1.00 97.19 239 GLY A CA 1
ATOM 1962 C C . GLY A 1 239 ? 5.215 -9.250 12.389 1.00 97.19 239 GLY A C 1
ATOM 1963 O O . GLY A 1 239 ? 6.240 -8.879 11.819 1.00 97.19 239 GLY A O 1
ATOM 1964 N N . GLU A 1 240 ? 4.685 -10.450 12.170 1.00 97.88 240 GLU A N 1
ATOM 1965 C CA . GLU A 1 240 ? 5.331 -11.472 11.347 1.00 97.88 240 GLU A CA 1
ATOM 1966 C C . GLU A 1 240 ? 4.922 -11.349 9.877 1.00 97.88 240 GLU A C 1
ATOM 1968 O O . GLU A 1 240 ? 3.733 -11.280 9.543 1.00 97.88 240 GLU A O 1
ATOM 1973 N N . ALA A 1 241 ? 5.911 -11.343 8.984 1.00 97.69 241 ALA A N 1
ATOM 1974 C CA . ALA A 1 241 ? 5.685 -11.295 7.544 1.00 97.69 241 ALA A CA 1
ATOM 1975 C C . ALA A 1 241 ? 5.136 -12.630 7.022 1.00 97.69 241 ALA A C 1
ATOM 1977 O O . ALA A 1 241 ? 5.727 -13.682 7.248 1.00 97.69 241 ALA A O 1
ATOM 1978 N N . GLN A 1 242 ? 4.036 -12.574 6.272 1.00 97.50 242 GLN A N 1
ATOM 1979 C CA . GLN A 1 242 ? 3.392 -13.743 5.660 1.00 97.50 242 GLN A CA 1
ATOM 1980 C C . GLN A 1 242 ? 3.964 -13.985 4.250 1.00 97.50 242 GLN A C 1
ATOM 1982 O O . GLN A 1 242 ? 3.303 -13.739 3.237 1.00 97.50 242 GLN A O 1
ATOM 1987 N N . GLU A 1 243 ? 5.245 -14.361 4.162 1.00 94.25 243 GLU A N 1
ATOM 1988 C CA . GLU A 1 243 ? 5.969 -14.490 2.882 1.00 94.25 243 GLU A CA 1
ATOM 1989 C C . GLU A 1 243 ? 5.369 -15.553 1.951 1.00 94.25 243 GLU A C 1
ATOM 1991 O O . GLU A 1 243 ? 5.412 -15.407 0.732 1.00 94.25 243 GLU A O 1
ATOM 1996 N N . GLU A 1 244 ? 4.749 -16.596 2.497 1.00 92.69 244 GLU A N 1
ATOM 1997 C CA . GLU A 1 244 ? 4.082 -17.655 1.736 1.00 92.69 244 GLU A CA 1
ATOM 1998 C C . GLU A 1 244 ? 2.877 -17.159 0.925 1.00 92.69 244 GLU A C 1
ATOM 2000 O O . GLU A 1 244 ? 2.478 -17.804 -0.045 1.00 92.69 244 GLU A O 1
ATOM 2005 N N . GLN A 1 245 ? 2.320 -15.998 1.281 1.00 91.44 245 GLN A N 1
ATOM 2006 C CA . GLN A 1 245 ? 1.230 -15.362 0.540 1.00 91.44 245 GLN A CA 1
ATOM 2007 C C . GLN A 1 245 ? 1.723 -14.470 -0.607 1.00 91.44 245 GLN A C 1
ATOM 2009 O O . GLN A 1 245 ? 0.906 -13.932 -1.355 1.00 91.44 245 GLN A O 1
ATOM 2014 N N . ARG A 1 246 ? 3.044 -14.282 -0.748 1.00 94.62 246 ARG A N 1
ATOM 2015 C CA . ARG A 1 246 ? 3.653 -13.416 -1.764 1.00 94.62 246 ARG A CA 1
ATOM 2016 C C . ARG A 1 246 ? 4.239 -14.242 -2.903 1.00 94.62 246 ARG A C 1
ATOM 2018 O O . ARG A 1 246 ? 5.362 -14.738 -2.843 1.00 94.62 246 ARG A O 1
ATOM 2025 N N . VAL A 1 247 ? 3.506 -14.319 -4.005 1.00 96.31 247 VAL A N 1
ATOM 2026 C CA . VAL A 1 247 ? 3.997 -14.878 -5.266 1.00 96.31 247 VAL A CA 1
ATOM 2027 C C . VAL A 1 247 ? 4.681 -13.778 -6.072 1.00 96.31 247 VAL A C 1
ATOM 2029 O O . VAL A 1 247 ? 4.040 -12.824 -6.514 1.00 96.31 247 VAL A O 1
ATOM 2032 N N . VAL A 1 248 ? 5.992 -13.926 -6.276 1.00 97.12 248 VAL A N 1
ATOM 2033 C CA . VAL A 1 248 ? 6.828 -12.985 -7.036 1.00 97.12 248 VAL A CA 1
ATOM 2034 C C . VAL A 1 248 ? 7.263 -13.626 -8.349 1.00 97.12 248 VAL A C 1
ATOM 2036 O O . VAL A 1 248 ? 8.344 -14.206 -8.458 1.00 97.12 248 VAL A O 1
ATOM 2039 N N . GLU A 1 249 ? 6.393 -13.562 -9.349 1.00 97.12 249 GLU A N 1
ATOM 2040 C CA . GLU A 1 249 ? 6.615 -14.167 -10.663 1.00 97.12 249 GLU A CA 1
ATOM 2041 C C . GLU A 1 249 ? 6.069 -13.276 -11.775 1.00 97.12 249 GLU A C 1
ATOM 2043 O O . GLU A 1 249 ? 5.152 -12.479 -11.558 1.00 97.12 249 GLU A O 1
ATOM 2048 N N . VAL A 1 250 ? 6.637 -13.436 -12.971 1.00 95.94 250 VAL A N 1
ATOM 2049 C CA . VAL A 1 250 ? 6.152 -12.796 -14.196 1.00 95.94 250 VAL A CA 1
ATOM 2050 C C . VAL A 1 250 ? 4.661 -13.092 -14.367 1.00 95.94 250 VAL A C 1
ATOM 2052 O O . VAL A 1 250 ? 4.248 -14.249 -14.360 1.00 95.94 250 VAL A O 1
ATOM 2055 N N . ASP A 1 251 ? 3.871 -12.029 -14.514 1.00 94.56 251 ASP A N 1
ATOM 2056 C CA . ASP A 1 251 ? 2.439 -12.053 -14.831 1.00 94.56 251 ASP A CA 1
ATOM 2057 C C . ASP A 1 251 ? 1.550 -12.795 -13.818 1.00 94.56 251 ASP A C 1
ATOM 2059 O O . ASP A 1 251 ? 0.434 -13.211 -14.137 1.00 94.56 251 ASP A O 1
ATOM 2063 N N . LYS A 1 252 ? 2.017 -12.925 -12.570 1.00 95.75 252 LYS A N 1
ATOM 2064 C CA . LYS A 1 252 ? 1.210 -13.402 -11.441 1.00 95.75 252 LYS A CA 1
ATOM 2065 C C . LYS A 1 252 ? 0.876 -12.266 -10.480 1.00 95.75 252 LYS A C 1
ATOM 2067 O O . LYS A 1 252 ? 1.703 -11.397 -10.207 1.00 95.75 252 LYS A O 1
ATOM 2072 N N . PHE A 1 253 ? -0.345 -12.297 -9.950 1.00 95.69 253 PHE A N 1
ATOM 2073 C CA . PHE A 1 253 ? -0.909 -11.240 -9.109 1.00 95.69 253 PHE A CA 1
ATOM 2074 C C . PHE A 1 253 ? -1.478 -11.837 -7.832 1.00 95.69 253 PHE A C 1
ATOM 2076 O O . PHE A 1 253 ? -2.180 -12.847 -7.888 1.00 95.69 253 PHE A O 1
ATOM 2083 N N . ASN A 1 254 ? -1.187 -11.211 -6.694 1.00 96.50 254 ASN A N 1
ATOM 2084 C CA . ASN A 1 254 ? -1.650 -11.692 -5.399 1.00 96.50 254 ASN A CA 1
ATOM 2085 C C . ASN A 1 254 ? -3.004 -11.069 -5.064 1.00 96.50 254 ASN A C 1
ATOM 2087 O O . ASN A 1 254 ? -3.276 -9.918 -5.407 1.00 96.50 254 ASN A O 1
ATOM 2091 N N . SER A 1 255 ? -3.847 -11.825 -4.362 1.00 95.31 255 SER A N 1
ATOM 2092 C CA . SER A 1 255 ? -5.174 -11.367 -3.937 1.00 95.31 255 SER A CA 1
ATOM 2093 C C . SER A 1 255 ? -5.096 -10.098 -3.092 1.00 95.31 255 SER A C 1
ATOM 2095 O O . SER A 1 255 ? -5.862 -9.173 -3.332 1.00 95.31 255 SER A O 1
ATOM 2097 N N . ASN A 1 256 ? -4.126 -10.016 -2.175 1.00 96.38 256 ASN A N 1
ATOM 2098 C CA . ASN A 1 256 ? -3.925 -8.845 -1.319 1.00 96.38 256 ASN A CA 1
ATOM 2099 C C . ASN A 1 256 ? -3.674 -7.563 -2.132 1.00 96.38 256 ASN A C 1
ATOM 2101 O O . ASN A 1 256 ? -4.206 -6.511 -1.786 1.00 96.38 256 ASN A O 1
ATOM 2105 N N . ASP A 1 257 ? -2.917 -7.643 -3.232 1.00 96.12 257 ASP A N 1
ATOM 2106 C CA . ASP A 1 257 ? -2.690 -6.482 -4.098 1.00 96.12 257 ASP A CA 1
ATOM 2107 C C . ASP A 1 257 ? -3.993 -6.014 -4.766 1.00 96.12 257 ASP A C 1
ATOM 2109 O O . ASP A 1 257 ? -4.284 -4.822 -4.802 1.00 96.12 257 ASP A O 1
ATOM 2113 N N . LEU A 1 258 ? -4.796 -6.949 -5.280 1.00 94.00 258 LEU A N 1
ATOM 2114 C CA . LEU A 1 258 ? -6.029 -6.639 -6.016 1.00 94.00 258 LEU A CA 1
ATOM 2115 C C . LEU A 1 258 ? -7.170 -6.166 -5.097 1.00 94.00 258 LEU A C 1
ATOM 2117 O O . LEU A 1 258 ? -7.995 -5.331 -5.490 1.00 94.00 258 LEU A O 1
ATOM 2121 N N . GLU A 1 259 ? -7.200 -6.691 -3.876 1.00 94.56 259 GLU A N 1
ATOM 2122 C CA . GLU A 1 259 ? -8.195 -6.379 -2.854 1.00 94.56 259 GLU A CA 1
ATOM 2123 C C . GLU A 1 259 ? -7.983 -4.978 -2.266 1.00 94.56 259 GLU A C 1
ATOM 2125 O O . GLU A 1 259 ? -8.911 -4.165 -2.192 1.00 94.56 259 GLU A O 1
ATOM 2130 N N . TYR A 1 260 ? -6.745 -4.664 -1.874 1.00 94.75 260 TYR A N 1
ATOM 2131 C CA . TYR A 1 260 ? -6.467 -3.499 -1.030 1.00 94.75 260 TYR A CA 1
ATOM 2132 C C . TYR A 1 260 ? -5.967 -2.261 -1.767 1.00 94.75 260 TYR A C 1
ATOM 2134 O O . TYR A 1 260 ? -5.932 -1.185 -1.171 1.00 94.75 260 TYR A O 1
ATOM 2142 N N . MET A 1 261 ? -5.682 -2.392 -3.060 1.00 88.38 261 MET A N 1
ATOM 2143 C CA . MET A 1 261 ? -5.517 -1.291 -4.008 1.00 88.38 261 MET A CA 1
ATOM 2144 C C . MET A 1 261 ? -6.631 -0.237 -3.958 1.00 88.38 261 MET A C 1
ATOM 2146 O O . MET A 1 261 ? -7.818 -0.601 -3.742 1.00 88.38 261 MET A O 1
#

Organism: NCBI:txid59202

Solvent-accessible surface area (backbone atoms only — not comparable to full-atom values): 14223 Å² total; per-residue (Å²): 102,68,47,29,54,53,26,42,47,52,54,46,40,72,76,35,74,85,62,88,82,86,87,82,93,69,57,35,53,69,45,46,56,49,52,52,51,50,52,42,56,56,42,65,33,55,44,98,86,70,45,65,70,44,80,40,39,77,45,79,46,75,57,50,37,27,8,41,31,39,58,38,61,94,45,68,49,41,49,85,52,54,77,73,54,80,65,52,74,54,34,91,84,63,20,34,40,37,39,40,15,15,18,18,36,27,69,34,22,39,85,86,64,46,84,30,90,84,36,52,29,29,24,26,49,46,4,42,65,42,69,31,36,15,36,8,19,53,36,56,52,40,66,33,41,67,34,56,37,63,38,39,69,47,74,46,78,44,73,46,96,88,68,48,79,43,83,39,81,37,73,49,78,54,98,51,73,52,31,67,51,42,42,47,53,82,63,72,44,72,69,57,63,70,72,52,63,43,88,43,34,39,55,42,26,34,50,47,62,66,70,49,46,74,68,32,63,85,38,71,60,54,70,38,40,43,82,21,23,56,42,68,48,36,46,15,51,66,36,44,72,50,62,92,71,50,61,73,39,60,94,51,83,44,68,68,54,72,69,72,82